Protein AF-A0AAV5MXW2-F1 (afdb_monomer)

Sequence (196 aa):
MPDWSFHPTLIEPFYSVFMNGNILRSSHEEQRRILADFHRRLPEYSDAMLREMLYQSWRSQKVAAWVIAQRRQHTFLSVVIQLLLRFTPHPEHLCICLARLAGNEASEALEQYLERCFETSPMQLEWEALRVDVAFATLCWLKPEDEEAYRDALDRYCENIDSLHPHWQIGSRLRHSLPDVRKRFLTVMALLDSHL

Radius of gyration: 16.74 Å; Cα contacts (8 Å, |Δi|>4): 190; chains: 1; bounding box: 49×44×33 Å

Mean predicted aligned error: 4.84 Å

InterPro domains:
  IPR046042 Protein of unknown function DUF6000 [PF19463] (13-159)

Structure (mmCIF, N/CA/C/O backbone):
data_AF-A0AAV5MXW2-F1
#
_entry.id   AF-A0AAV5MXW2-F1
#
loop_
_atom_site.group_PDB
_atom_site.id
_atom_site.type_symbol
_atom_site.label_atom_id
_atom_site.label_alt_id
_atom_site.label_comp_id
_atom_site.label_asym_id
_atom_site.label_entity_id
_atom_site.label_seq_id
_atom_site.pdbx_PDB_ins_code
_atom_site.Cartn_x
_atom_site.Cartn_y
_atom_site.Cartn_z
_atom_site.occupancy
_atom_site.B_iso_or_equiv
_atom_site.auth_seq_id
_atom_site.auth_comp_id
_atom_site.auth_asym_id
_atom_site.auth_atom_id
_atom_site.pdbx_PDB_model_num
ATOM 1 N N . MET A 1 1 ? 2.292 -25.659 -2.746 1.00 34.38 1 MET A N 1
ATOM 2 C CA . MET A 1 1 ? 1.173 -24.997 -3.458 1.00 34.38 1 MET A CA 1
ATOM 3 C C . MET A 1 1 ? 0.746 -23.804 -2.619 1.00 34.38 1 MET A C 1
ATOM 5 O O . MET A 1 1 ? 0.772 -23.957 -1.405 1.00 34.38 1 MET A O 1
ATOM 9 N N . PRO A 1 2 ? 0.425 -22.632 -3.194 1.00 47.72 2 PRO A N 1
ATOM 10 C CA . PRO A 1 2 ? -0.165 -21.562 -2.401 1.00 47.72 2 PRO A CA 1
ATOM 11 C C . PRO A 1 2 ? -1.517 -22.048 -1.890 1.00 47.72 2 PRO A C 1
ATOM 13 O O . PRO A 1 2 ? -2.311 -22.563 -2.676 1.00 47.72 2 PRO A O 1
ATOM 16 N N . ASP A 1 3 ? -1.733 -21.950 -0.586 1.00 51.59 3 ASP A N 1
ATOM 17 C CA . ASP A 1 3 ? -2.958 -22.421 0.034 1.00 51.59 3 ASP A CA 1
ATOM 18 C C . ASP A 1 3 ? -4.086 -21.414 -0.226 1.00 51.59 3 ASP A C 1
ATOM 20 O O . ASP A 1 3 ? -4.231 -20.400 0.452 1.00 51.59 3 ASP A O 1
ATOM 24 N N . TRP A 1 4 ? -4.836 -21.662 -1.297 1.00 49.66 4 TRP A N 1
ATOM 25 C CA . TRP A 1 4 ? -6.064 -20.940 -1.629 1.00 49.66 4 TRP A CA 1
ATOM 26 C C . TRP A 1 4 ? -7.279 -21.482 -0.873 1.00 49.66 4 TRP A C 1
ATOM 28 O O . TRP A 1 4 ? -8.386 -20.991 -1.080 1.00 49.66 4 TRP A O 1
ATOM 38 N N . SER A 1 5 ? -7.106 -22.523 -0.048 1.00 58.34 5 SER A N 1
ATOM 39 C CA . SER A 1 5 ? -8.228 -23.182 0.625 1.00 58.34 5 SER A CA 1
ATOM 40 C C . SER A 1 5 ? -8.838 -22.321 1.731 1.00 58.34 5 SER A C 1
ATOM 42 O O . SER A 1 5 ? -9.993 -22.528 2.105 1.00 58.34 5 SER A O 1
ATOM 44 N N . PHE A 1 6 ? -8.109 -21.307 2.203 1.00 65.69 6 PHE A N 1
ATOM 45 C CA . PHE A 1 6 ? -8.614 -20.356 3.179 1.00 65.69 6 PHE A CA 1
ATOM 46 C C . PHE A 1 6 ? -9.575 -19.347 2.525 1.00 65.69 6 PHE A C 1
ATOM 48 O O . PHE A 1 6 ? -9.148 -18.349 1.960 1.00 65.69 6 PHE A O 1
ATOM 55 N N . HIS A 1 7 ? -10.883 -19.611 2.582 1.00 76.88 7 HIS A N 1
ATOM 56 C CA . HIS A 1 7 ? -11.953 -18.766 2.017 1.00 76.88 7 HIS A CA 1
ATOM 57 C C . HIS A 1 7 ? -11.777 -18.392 0.524 1.00 76.88 7 HIS A C 1
ATOM 59 O O . HIS A 1 7 ? -11.760 -17.205 0.176 1.00 76.88 7 HIS A O 1
ATOM 65 N N . PRO A 1 8 ? -11.716 -19.372 -0.402 1.00 79.50 8 PRO A N 1
ATOM 66 C CA . PRO A 1 8 ? -11.500 -19.117 -1.831 1.00 79.50 8 PRO A CA 1
ATOM 67 C C . PRO A 1 8 ? -12.529 -18.150 -2.426 1.00 79.50 8 PRO A C 1
ATOM 69 O O . PRO A 1 8 ? -12.173 -17.267 -3.199 1.00 79.50 8 PRO A O 1
ATOM 72 N N . THR A 1 9 ? -13.789 -18.229 -1.990 1.00 84.25 9 THR A N 1
ATOM 73 C CA . THR A 1 9 ? -14.879 -17.360 -2.462 1.00 84.25 9 THR A CA 1
ATOM 74 C C . THR A 1 9 ? -14.708 -15.887 -2.095 1.00 84.25 9 THR A C 1
ATOM 76 O O . THR A 1 9 ? -15.376 -15.046 -2.697 1.00 84.25 9 THR A O 1
ATOM 79 N N . LEU A 1 10 ? -13.862 -15.575 -1.112 1.00 85.88 10 LEU A N 1
ATOM 80 C CA . LEU A 1 10 ? -13.548 -14.219 -0.665 1.00 85.88 10 LEU A CA 1
ATOM 81 C C . LEU A 1 10 ? -12.204 -13.739 -1.217 1.00 85.88 10 LEU A C 1
ATOM 83 O O . LEU A 1 10 ? -12.020 -12.549 -1.432 1.00 85.88 10 LEU A O 1
ATOM 87 N N . ILE A 1 11 ? -11.267 -14.645 -1.493 1.00 86.56 11 ILE A N 1
ATOM 88 C CA . ILE A 1 11 ? -9.937 -14.271 -1.986 1.00 86.56 11 ILE A CA 1
ATOM 89 C C . ILE A 1 11 ? -9.891 -14.226 -3.510 1.00 86.56 11 ILE A C 1
ATOM 91 O O . ILE A 1 11 ? -9.465 -13.220 -4.081 1.00 86.56 11 ILE A O 1
ATOM 95 N N . GLU A 1 12 ? -10.299 -15.317 -4.163 1.00 87.75 12 GLU A N 1
ATOM 96 C CA . GLU A 1 12 ? -10.168 -15.535 -5.607 1.00 87.75 12 GLU A CA 1
ATOM 97 C C . GLU A 1 12 ? -10.749 -14.390 -6.450 1.00 87.75 12 GLU A C 1
ATOM 99 O O . GLU A 1 12 ? -10.047 -13.933 -7.357 1.00 87.75 12 GLU A O 1
ATOM 104 N N . PRO A 1 13 ? -11.943 -13.842 -6.135 1.00 89.38 13 PRO A N 1
ATOM 105 C CA . PRO A 1 13 ? -12.532 -12.784 -6.954 1.00 89.38 13 PRO A CA 1
ATOM 106 C C . PRO A 1 13 ? -11.729 -11.478 -6.962 1.00 89.38 13 PRO A C 1
ATOM 108 O O . PRO A 1 13 ? -11.883 -10.673 -7.878 1.00 89.38 13 PRO A O 1
ATOM 111 N N . PHE A 1 14 ? -10.890 -11.242 -5.946 1.00 90.69 14 PHE A N 1
ATOM 112 C CA . PHE A 1 14 ? -10.333 -9.916 -5.676 1.00 90.69 14 PHE A CA 1
ATOM 113 C C . PHE A 1 14 ? -8.812 -9.842 -5.716 1.00 90.69 14 PHE A C 1
ATOM 115 O O . PHE A 1 14 ? -8.269 -8.809 -6.110 1.00 90.69 14 PHE A O 1
ATOM 122 N N . TYR A 1 15 ? -8.089 -10.899 -5.331 1.00 89.19 15 TYR A N 1
ATOM 123 C CA . TYR A 1 15 ? -6.634 -10.783 -5.173 1.00 89.19 15 TYR A CA 1
ATOM 124 C C . TYR A 1 15 ? -5.941 -10.377 -6.486 1.00 89.19 15 TYR A C 1
ATOM 126 O O . TYR A 1 15 ? -5.028 -9.554 -6.467 1.00 89.19 15 TYR A O 1
ATOM 134 N N . SER A 1 16 ? -6.367 -10.936 -7.626 1.00 88.19 16 SER A N 1
ATOM 135 C CA . SER A 1 16 ? -5.768 -10.686 -8.944 1.00 88.19 16 SER A CA 1
ATOM 136 C C . SER A 1 16 ? -6.105 -9.288 -9.459 1.00 88.19 16 SER A C 1
ATOM 138 O O . SER A 1 16 ? -5.268 -8.638 -10.089 1.00 88.19 16 SER A O 1
ATOM 140 N N . VAL A 1 17 ? -7.306 -8.819 -9.131 1.00 90.56 17 VAL A N 1
ATOM 141 C CA . VAL A 1 17 ? -7.836 -7.500 -9.466 1.00 90.56 17 VAL A CA 1
ATOM 142 C C . VAL A 1 17 ? -7.104 -6.403 -8.694 1.00 90.56 17 VAL A C 1
ATOM 144 O O . VAL A 1 17 ? -6.728 -5.379 -9.261 1.00 90.56 17 VAL A O 1
ATOM 147 N N . PHE A 1 18 ? -6.841 -6.618 -7.408 1.00 88.69 18 PHE A N 1
ATOM 148 C CA . PHE A 1 18 ? -6.150 -5.641 -6.567 1.00 88.69 18 PHE A CA 1
ATOM 149 C C . PHE A 1 18 ? -4.623 -5.711 -6.666 1.00 88.69 18 PHE A C 1
ATOM 151 O O . PHE A 1 18 ? -3.924 -4.762 -6.303 1.00 88.69 18 PHE A O 1
ATOM 158 N N . MET A 1 19 ? -4.074 -6.813 -7.180 1.00 85.88 19 MET A N 1
ATOM 159 C CA . MET A 1 19 ? -2.639 -6.963 -7.412 1.00 85.88 19 MET A CA 1
ATOM 160 C C . MET A 1 19 ? -2.117 -5.865 -8.340 1.00 85.88 19 MET A C 1
ATOM 162 O O . MET A 1 19 ? -2.644 -5.675 -9.432 1.00 85.88 19 MET A O 1
ATOM 166 N N . ASN A 1 20 ? -1.067 -5.153 -7.914 1.00 79.56 20 ASN A N 1
ATOM 167 C CA . ASN A 1 20 ? -0.409 -4.097 -8.696 1.00 79.56 20 ASN A CA 1
ATOM 168 C C . ASN A 1 20 ? -1.357 -3.034 -9.293 1.00 79.56 20 ASN A C 1
ATOM 170 O O . ASN A 1 20 ? -1.037 -2.426 -10.316 1.00 79.56 20 ASN A O 1
ATOM 174 N N . GLY A 1 21 ? -2.526 -2.817 -8.680 1.00 80.69 21 GLY A N 1
ATOM 175 C CA . GLY A 1 21 ? -3.540 -1.908 -9.213 1.00 80.69 21 GLY A CA 1
ATOM 176 C C . GLY A 1 21 ? -4.136 -2.367 -10.549 1.00 80.69 21 GLY A C 1
ATOM 177 O O . GLY A 1 21 ? -4.521 -1.524 -11.353 1.00 80.69 21 GLY A O 1
ATOM 178 N N . ASN A 1 22 ? -4.212 -3.676 -10.818 1.00 88.31 22 ASN A N 1
ATOM 179 C CA . ASN A 1 22 ? -4.790 -4.222 -12.054 1.00 88.31 22 ASN A CA 1
ATOM 180 C C . ASN A 1 22 ? -6.221 -3.728 -12.322 1.00 88.31 22 ASN A C 1
ATOM 182 O O . ASN A 1 22 ? -6.594 -3.557 -13.482 1.00 88.31 22 ASN A O 1
ATOM 186 N N . ILE A 1 23 ? -6.987 -3.418 -11.276 1.00 89.50 23 ILE A N 1
ATOM 187 C CA . ILE A 1 23 ? -8.302 -2.778 -11.378 1.00 89.50 23 ILE A CA 1
ATOM 188 C C . ILE A 1 23 ? -8.274 -1.501 -12.233 1.00 89.50 23 ILE A C 1
ATOM 190 O O . ILE A 1 23 ? -9.193 -1.268 -13.010 1.00 89.50 23 ILE A O 1
ATOM 194 N N . LEU A 1 24 ? -7.181 -0.730 -12.200 1.00 89.00 24 LEU A N 1
ATOM 195 C CA . LEU A 1 24 ? -7.022 0.499 -12.986 1.00 89.00 24 LEU A CA 1
ATOM 196 C C . LEU A 1 24 ? -6.941 0.254 -14.498 1.00 89.00 24 LEU A C 1
ATOM 198 O O . LEU A 1 24 ? -7.122 1.182 -15.281 1.00 89.00 24 LEU A O 1
ATOM 202 N N . ARG A 1 25 ? -6.641 -0.980 -14.919 1.00 90.44 25 ARG A N 1
ATOM 203 C CA . ARG A 1 25 ? -6.593 -1.381 -16.334 1.00 90.44 25 ARG A CA 1
ATOM 204 C C . ARG A 1 25 ? -7.960 -1.800 -16.871 1.00 90.44 25 ARG A C 1
ATOM 206 O O . ARG A 1 25 ? -8.106 -1.968 -18.077 1.00 90.44 25 ARG A O 1
ATOM 213 N N . SER A 1 26 ? -8.928 -2.004 -15.982 1.00 90.56 26 SER A N 1
ATOM 214 C CA . SER A 1 26 ? -10.289 -2.399 -16.340 1.00 90.56 26 SER A CA 1
ATOM 215 C C . SER A 1 26 ? -11.080 -1.192 -16.843 1.00 90.56 26 SER A C 1
ATOM 217 O O . SER A 1 26 ? -10.744 -0.047 -16.529 1.00 90.56 26 SER A O 1
ATOM 219 N N . SER A 1 27 ? -12.154 -1.428 -17.599 1.00 93.00 27 SER A N 1
ATOM 220 C CA . SER A 1 27 ? -13.056 -0.346 -18.014 1.00 93.00 27 SER A CA 1
ATOM 221 C C . SER A 1 27 ? -13.740 0.299 -16.801 1.00 93.00 27 SER A C 1
ATOM 223 O O . SER A 1 27 ? -13.898 -0.329 -15.757 1.00 93.00 27 SER A O 1
ATOM 225 N N . HIS A 1 28 ? -14.209 1.543 -16.925 1.00 90.50 28 HIS A N 1
ATOM 226 C CA . HIS A 1 28 ? -14.902 2.226 -15.822 1.00 90.50 28 HIS A CA 1
ATOM 227 C C . HIS A 1 28 ? -16.188 1.501 -15.367 1.00 90.50 28 HIS A C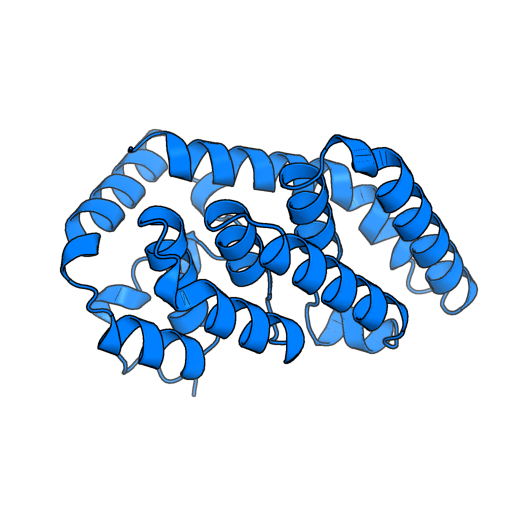 1
ATOM 229 O O . HIS A 1 28 ? -16.597 1.581 -14.210 1.00 90.50 28 HIS A O 1
ATOM 235 N N . GLU A 1 29 ? -16.865 0.792 -16.270 1.00 92.69 29 GLU A N 1
ATOM 236 C CA . GLU A 1 29 ? -18.014 -0.051 -15.921 1.00 92.69 29 GLU A CA 1
ATOM 237 C C . GLU A 1 29 ? -17.587 -1.298 -15.140 1.00 92.69 29 GLU A C 1
ATOM 239 O O . GLU A 1 29 ? -18.189 -1.629 -14.119 1.00 92.69 29 GLU A O 1
ATOM 244 N N . GLU A 1 30 ? -16.506 -1.946 -15.570 1.00 92.25 30 GLU A N 1
ATOM 245 C CA . GLU A 1 30 ? -15.965 -3.114 -14.887 1.00 92.25 30 GLU A CA 1
ATOM 246 C C . GLU A 1 30 ? -15.428 -2.770 -13.495 1.00 92.25 30 GLU A C 1
ATOM 248 O O . GLU A 1 30 ? -15.740 -3.480 -12.540 1.00 92.25 30 GLU A O 1
ATOM 253 N N . GLN A 1 31 ? -14.712 -1.649 -13.357 1.00 92.12 31 GLN A N 1
ATOM 254 C CA . GLN A 1 31 ? -14.262 -1.125 -12.064 1.00 92.12 31 GLN A CA 1
ATOM 255 C C . GLN A 1 31 ? -15.445 -0.952 -11.104 1.00 92.12 31 GLN A C 1
ATOM 257 O O . GLN A 1 31 ? -15.412 -1.472 -9.991 1.00 92.12 31 GLN A O 1
ATOM 262 N N . ARG A 1 32 ? -16.528 -0.300 -11.555 1.00 91.31 32 ARG A N 1
ATOM 263 C CA . ARG A 1 32 ? -17.747 -0.117 -10.750 1.00 91.31 32 ARG A CA 1
ATOM 264 C C . ARG A 1 32 ? -18.377 -1.444 -10.333 1.00 91.31 32 ARG A C 1
ATOM 266 O O . ARG A 1 32 ? -18.752 -1.590 -9.175 1.00 91.31 32 ARG A O 1
ATOM 273 N N . ARG A 1 33 ? -18.479 -2.417 -11.244 1.00 92.94 33 ARG A N 1
ATOM 274 C CA . ARG A 1 33 ? -19.039 -3.747 -10.946 1.00 92.94 33 ARG A CA 1
ATOM 275 C C . ARG A 1 33 ? -18.211 -4.492 -9.898 1.00 92.94 33 ARG A C 1
ATOM 277 O O . ARG A 1 33 ? -18.774 -5.050 -8.962 1.00 92.94 33 ARG A O 1
ATOM 284 N N . ILE A 1 34 ? -16.891 -4.505 -10.067 1.00 92.56 34 ILE A N 1
ATOM 285 C CA . ILE A 1 34 ? -15.952 -5.156 -9.148 1.00 92.56 34 ILE A CA 1
ATOM 286 C C . ILE A 1 34 ? -16.045 -4.525 -7.760 1.00 92.56 34 ILE A C 1
ATOM 288 O O . ILE A 1 34 ? -16.161 -5.246 -6.773 1.00 92.56 34 ILE A O 1
ATOM 292 N N . LEU A 1 35 ? -16.006 -3.192 -7.684 1.00 92.31 35 LEU A N 1
ATOM 293 C CA . LEU A 1 35 ? -16.071 -2.475 -6.413 1.00 92.31 35 LEU A CA 1
ATOM 294 C C . LEU A 1 35 ? -17.418 -2.698 -5.729 1.00 92.31 35 LEU A C 1
ATOM 296 O O . LEU A 1 35 ? -17.438 -3.025 -4.550 1.00 92.31 35 LEU A O 1
ATOM 300 N N . ALA A 1 36 ? -18.527 -2.662 -6.472 1.00 92.81 36 ALA A N 1
ATOM 301 C CA . ALA A 1 36 ? -19.840 -2.991 -5.926 1.00 92.81 36 ALA A CA 1
ATOM 302 C C . ALA A 1 36 ? -19.897 -4.416 -5.342 1.00 92.81 36 ALA A C 1
ATOM 304 O O . ALA A 1 36 ? -20.443 -4.603 -4.253 1.00 92.81 36 ALA A O 1
ATOM 305 N N . ASP A 1 37 ? -19.317 -5.418 -6.018 1.00 93.81 37 ASP A N 1
ATOM 306 C CA . ASP A 1 37 ? -19.237 -6.778 -5.466 1.00 93.81 37 ASP A CA 1
ATOM 307 C C . ASP A 1 37 ? -18.344 -6.841 -4.221 1.00 93.81 37 ASP A C 1
ATOM 309 O O . ASP A 1 37 ? -18.711 -7.462 -3.224 1.00 93.81 37 ASP A O 1
ATOM 313 N N . PHE A 1 38 ? -17.202 -6.152 -4.246 1.00 94.50 38 PHE A N 1
ATOM 314 C CA . PHE A 1 38 ? -16.297 -6.056 -3.106 1.00 94.50 38 PHE A CA 1
ATOM 315 C C . PHE A 1 38 ? -16.985 -5.435 -1.884 1.00 94.50 38 PHE A C 1
ATOM 317 O O . PHE A 1 38 ? -16.964 -6.029 -0.805 1.00 94.50 38 PHE A O 1
ATOM 324 N N . HIS A 1 39 ? -17.666 -4.295 -2.049 1.00 93.19 39 HIS A N 1
ATOM 325 C CA . HIS A 1 39 ? -18.410 -3.625 -0.979 1.00 93.19 39 HIS A CA 1
ATOM 326 C C . HIS A 1 39 ? -19.540 -4.486 -0.436 1.00 93.19 39 HIS A C 1
ATOM 328 O O . HIS A 1 39 ? -19.692 -4.592 0.781 1.00 93.19 39 HIS A O 1
ATOM 334 N N . ARG A 1 40 ? -20.291 -5.155 -1.317 1.00 94.44 40 ARG A N 1
ATOM 335 C CA . ARG A 1 40 ? -21.366 -6.076 -0.926 1.00 94.44 40 ARG A CA 1
ATOM 336 C C . ARG A 1 40 ? -20.863 -7.195 -0.016 1.00 94.44 40 ARG A C 1
ATOM 338 O O . ARG A 1 40 ? -21.575 -7.585 0.902 1.00 94.44 40 ARG A O 1
ATOM 345 N N . ARG A 1 41 ? -19.646 -7.686 -0.261 1.00 94.88 41 ARG A N 1
ATOM 346 C CA . ARG A 1 41 ? -19.027 -8.766 0.514 1.00 94.88 41 ARG A CA 1
ATOM 347 C C . ARG A 1 41 ? -18.273 -8.289 1.744 1.00 94.88 41 ARG A C 1
ATOM 349 O O . ARG A 1 41 ? -17.911 -9.125 2.565 1.00 94.88 41 ARG A O 1
ATOM 356 N N . LEU A 1 42 ? -18.038 -6.983 1.913 1.00 94.69 42 LEU A N 1
ATOM 357 C CA . LEU A 1 42 ? -17.330 -6.476 3.090 1.00 94.69 42 LEU A CA 1
ATOM 358 C C . LEU A 1 42 ? -17.893 -7.058 4.390 1.00 94.69 42 LEU A C 1
ATOM 360 O O . LEU A 1 42 ? -17.080 -7.546 5.160 1.00 94.69 42 LEU A O 1
ATOM 364 N N . PRO A 1 43 ? -19.211 -7.081 4.673 1.00 95.12 43 PRO A N 1
ATOM 365 C CA . PRO A 1 43 ? -19.740 -7.611 5.935 1.00 95.12 43 PRO A CA 1
ATOM 366 C C . PRO A 1 43 ? -19.380 -9.076 6.235 1.00 95.12 43 PRO A C 1
ATOM 368 O O . PRO A 1 43 ? -19.411 -9.469 7.396 1.00 95.12 43 PRO A O 1
ATOM 371 N N . GLU A 1 44 ? -19.004 -9.870 5.227 1.00 95.56 44 GLU A N 1
ATOM 372 C CA . GLU A 1 44 ? -18.628 -11.283 5.385 1.00 95.56 44 GLU A CA 1
ATOM 373 C C . GLU A 1 44 ? -17.266 -11.459 6.083 1.00 95.56 44 GLU A C 1
ATOM 375 O O . GLU A 1 44 ? -16.985 -12.516 6.648 1.00 95.56 44 GLU A O 1
ATOM 380 N N . TYR A 1 45 ? -16.426 -10.417 6.095 1.00 95.81 45 TYR A N 1
ATOM 381 C CA . TYR A 1 45 ? -15.115 -10.442 6.741 1.00 95.81 45 TYR A CA 1
ATOM 382 C C . TYR A 1 45 ? -15.222 -10.070 8.223 1.00 95.81 45 TYR A C 1
ATOM 384 O O . TYR A 1 45 ? -15.462 -8.905 8.570 1.00 95.81 45 TYR A O 1
ATOM 392 N N . SER A 1 46 ? -14.991 -11.046 9.102 1.00 96.25 46 SER A N 1
ATOM 393 C CA . SER A 1 46 ? -14.836 -10.817 10.543 1.00 96.25 46 SER A CA 1
ATOM 394 C C . SER A 1 46 ? -13.406 -10.399 10.895 1.00 96.25 46 SER A C 1
ATOM 396 O O . SER A 1 46 ? -12.458 -10.718 10.177 1.00 96.25 46 SER A O 1
ATOM 398 N N . ASP A 1 47 ? -13.223 -9.738 12.039 1.00 97.31 47 ASP A N 1
ATOM 399 C CA . ASP A 1 47 ? -11.886 -9.342 12.497 1.00 97.31 47 ASP A CA 1
ATOM 400 C C . ASP A 1 47 ? -10.960 -10.551 12.714 1.00 97.31 47 ASP A C 1
ATOM 402 O O . ASP A 1 47 ? -9.774 -10.488 12.395 1.00 97.31 47 ASP A O 1
ATOM 406 N N . ALA A 1 48 ? -11.492 -11.673 13.213 1.00 95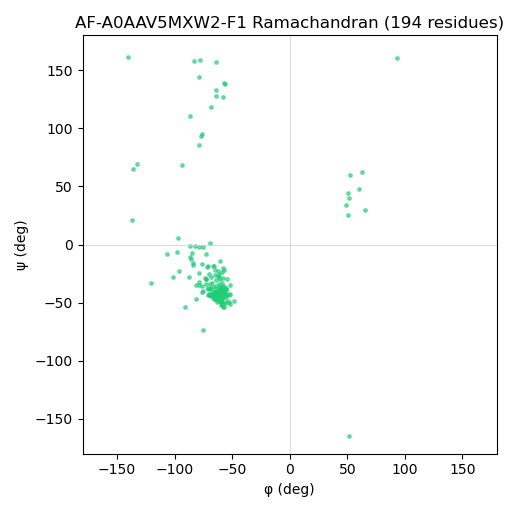.50 48 ALA A N 1
ATOM 407 C CA . ALA A 1 48 ? -10.729 -12.911 13.377 1.00 95.50 48 ALA A CA 1
ATOM 408 C C . ALA A 1 48 ? -10.246 -13.460 12.024 1.00 95.50 48 ALA A C 1
ATOM 410 O O . ALA A 1 48 ? -9.071 -13.795 11.882 1.00 95.50 48 ALA A O 1
ATOM 411 N N . MET A 1 49 ? -11.127 -13.465 11.018 1.00 95.19 49 MET A N 1
ATOM 412 C CA . MET A 1 49 ? -10.787 -13.885 9.659 1.00 95.19 49 MET A CA 1
ATOM 413 C C . MET A 1 49 ? -9.712 -12.977 9.061 1.00 95.19 49 MET A C 1
ATOM 415 O O . MET A 1 49 ? -8.720 -13.473 8.541 1.00 95.19 49 MET A O 1
ATOM 419 N N . LEU A 1 50 ? -9.852 -11.655 9.187 1.00 96.81 50 LEU A N 1
ATOM 420 C CA . LEU A 1 50 ? -8.860 -10.702 8.682 1.00 96.81 50 LEU A CA 1
ATOM 421 C C . LEU A 1 50 ? -7.485 -10.903 9.328 1.00 96.81 50 LEU A C 1
ATOM 423 O O . LEU A 1 50 ? -6.476 -10.871 8.625 1.00 96.81 50 LEU A O 1
ATOM 427 N N . ARG A 1 51 ? -7.432 -11.167 10.642 1.00 95.88 51 ARG A N 1
ATOM 428 C CA . ARG A 1 51 ? -6.174 -11.502 11.330 1.00 95.88 51 ARG A CA 1
ATOM 429 C C . ARG A 1 51 ? -5.540 -12.751 10.737 1.00 95.88 51 ARG A C 1
ATOM 431 O O . ARG A 1 51 ? -4.353 -12.731 10.442 1.00 95.88 51 ARG A O 1
ATOM 438 N N . GLU A 1 52 ? -6.313 -13.808 10.528 1.00 93.75 52 GLU A N 1
ATOM 439 C CA . GLU A 1 52 ? -5.795 -15.042 9.941 1.00 93.75 52 GLU A CA 1
ATOM 440 C C . GLU A 1 52 ? -5.308 -14.832 8.497 1.00 93.75 52 GLU A C 1
ATOM 442 O O . GLU A 1 52 ? -4.176 -15.188 8.161 1.00 93.75 52 GLU A O 1
ATOM 447 N N . MET A 1 53 ? -6.102 -14.151 7.663 1.00 93.88 53 MET A N 1
ATOM 448 C CA . MET A 1 53 ? -5.744 -13.835 6.275 1.00 93.88 53 MET A CA 1
ATOM 449 C C . MET A 1 53 ? -4.415 -13.078 6.166 1.00 93.88 53 MET A C 1
ATOM 451 O O . MET A 1 53 ? -3.653 -13.333 5.230 1.00 93.88 53 MET A O 1
ATOM 455 N N . LEU A 1 54 ? -4.135 -12.161 7.099 1.00 94.44 54 LEU A N 1
ATOM 456 C CA . LEU A 1 54 ? -2.913 -11.352 7.122 1.00 94.44 54 LEU A CA 1
ATOM 457 C C . LEU A 1 54 ? -1.626 -12.172 7.330 1.00 94.44 54 LEU A C 1
ATOM 459 O O . LEU A 1 54 ? -0.566 -11.734 6.876 1.00 94.44 54 LEU A O 1
ATOM 463 N N . TYR A 1 55 ? -1.709 -13.343 7.973 1.00 91.81 55 TYR A N 1
ATOM 464 C CA . TYR A 1 55 ? -0.556 -14.207 8.275 1.00 91.81 55 TYR A CA 1
ATOM 465 C C . TYR A 1 55 ? -0.466 -15.480 7.411 1.00 91.81 55 TYR A C 1
ATOM 467 O O . TYR A 1 55 ? 0.546 -16.172 7.473 1.00 91.81 55 TYR A O 1
ATOM 475 N N . GLN A 1 56 ? -1.487 -15.789 6.606 1.00 89.12 56 GLN A N 1
ATOM 476 C CA . GLN A 1 56 ? -1.573 -17.007 5.785 1.00 89.12 56 GLN A CA 1
ATOM 477 C C . GLN A 1 56 ? -0.678 -16.959 4.526 1.00 89.12 56 GLN A C 1
ATOM 479 O O . GLN A 1 56 ? 0.355 -17.620 4.444 1.00 89.12 56 GLN A O 1
ATOM 484 N N . SER A 1 57 ? -1.058 -16.174 3.513 1.00 88.56 57 SER A N 1
ATOM 485 C CA . SER A 1 57 ? -0.312 -16.020 2.257 1.00 88.56 57 SER A CA 1
ATOM 486 C C . SER A 1 57 ? -0.330 -14.569 1.782 1.00 88.56 57 SER A C 1
ATOM 488 O O . SER A 1 57 ? -1.221 -13.805 2.143 1.00 88.56 57 SER A O 1
ATOM 490 N N . TRP A 1 58 ? 0.589 -14.175 0.895 1.00 87.31 58 TRP A N 1
ATOM 491 C CA . TRP A 1 58 ? 0.596 -12.807 0.346 1.00 87.31 58 TRP A CA 1
ATOM 492 C C . TRP A 1 58 ? -0.711 -12.441 -0.381 1.00 87.31 58 TRP A C 1
ATOM 494 O O . TRP A 1 58 ? -1.066 -11.270 -0.492 1.00 87.31 58 TRP A O 1
ATOM 504 N N . ARG A 1 59 ? -1.462 -13.438 -0.865 1.00 89.69 59 ARG A N 1
ATOM 505 C CA . ARG A 1 59 ? -2.722 -13.233 -1.591 1.00 89.69 59 ARG A CA 1
ATOM 506 C C . ARG A 1 59 ? -3.896 -12.990 -0.661 1.00 89.69 59 ARG A C 1
ATOM 508 O O . ARG A 1 59 ? -4.637 -12.034 -0.870 1.00 89.69 59 ARG A O 1
ATOM 515 N N . SER A 1 60 ? -4.025 -13.811 0.381 1.00 92.50 60 SER A N 1
ATOM 516 C CA . SER A 1 60 ? -4.990 -13.571 1.457 1.00 92.50 60 SER A CA 1
ATOM 517 C C . SER A 1 60 ? -4.677 -12.252 2.160 1.00 92.50 60 SER A C 1
ATOM 519 O O . SER A 1 60 ? -5.571 -11.435 2.360 1.00 92.50 60 SER A O 1
ATOM 521 N N . GLN A 1 61 ? -3.397 -11.993 2.434 1.00 93.56 61 GLN A N 1
ATOM 522 C CA . GLN A 1 61 ? -2.928 -10.762 3.057 1.00 93.56 61 GLN A CA 1
ATOM 523 C C . GLN A 1 61 ? -3.293 -9.536 2.219 1.00 93.56 61 GLN A C 1
ATOM 525 O O . GLN A 1 61 ? -3.757 -8.542 2.769 1.00 93.56 61 GLN A O 1
ATOM 530 N N . LYS A 1 62 ? -3.151 -9.617 0.891 1.00 93.19 62 LYS A N 1
ATOM 531 C CA . LYS A 1 62 ? -3.551 -8.544 -0.022 1.00 93.19 62 LYS A CA 1
ATOM 532 C C . LYS A 1 62 ? -5.034 -8.214 0.102 1.00 93.19 62 LYS A C 1
ATOM 534 O O . LYS A 1 62 ? -5.372 -7.051 0.292 1.00 93.19 62 LYS A O 1
ATOM 539 N N . VAL A 1 63 ? -5.912 -9.213 0.029 1.00 95.19 63 VAL A N 1
ATOM 540 C CA . VAL A 1 63 ? -7.362 -8.984 0.153 1.00 95.19 63 VAL A CA 1
ATOM 541 C C . VAL A 1 63 ? -7.710 -8.435 1.538 1.00 95.19 63 VAL A C 1
ATOM 543 O O . VAL A 1 63 ? -8.437 -7.451 1.630 1.00 95.19 63 VAL A O 1
ATOM 546 N N . ALA A 1 64 ? -7.129 -8.989 2.605 1.00 96.19 64 ALA A N 1
ATOM 547 C CA . ALA A 1 64 ? -7.350 -8.500 3.964 1.00 96.19 64 ALA A CA 1
ATOM 548 C C . ALA A 1 64 ? -6.915 -7.041 4.144 1.00 96.19 64 ALA A C 1
ATOM 550 O O . ALA A 1 64 ? -7.672 -6.243 4.688 1.00 96.19 64 ALA A O 1
ATOM 551 N N . ALA A 1 65 ? -5.739 -6.668 3.635 1.00 96.31 65 ALA A N 1
ATOM 552 C CA . ALA A 1 65 ? -5.251 -5.295 3.680 1.00 96.31 65 ALA A CA 1
ATOM 553 C C . ALA A 1 65 ? -6.196 -4.330 2.949 1.00 96.31 65 ALA A C 1
ATOM 555 O O . ALA A 1 65 ? -6.494 -3.263 3.474 1.00 96.31 65 ALA A O 1
ATOM 556 N N . TRP A 1 66 ? -6.745 -4.719 1.793 1.00 96.00 66 TRP A N 1
ATOM 557 C CA . TRP A 1 66 ? -7.758 -3.922 1.091 1.00 96.00 66 TRP A CA 1
ATOM 558 C C . TRP A 1 66 ? -9.060 -3.778 1.888 1.00 96.00 66 TRP A C 1
ATOM 560 O O . TRP A 1 66 ? -9.612 -2.681 1.958 1.00 96.00 66 TRP A O 1
ATOM 570 N N . VAL A 1 67 ? -9.539 -4.848 2.529 1.00 96.81 67 VAL A N 1
ATOM 571 C CA . VAL A 1 67 ? -10.736 -4.798 3.389 1.00 96.81 67 VAL A CA 1
ATOM 572 C C . VAL A 1 67 ? -10.516 -3.868 4.587 1.00 96.81 67 VAL A C 1
ATOM 574 O O . VAL A 1 67 ? -11.362 -3.017 4.868 1.00 96.81 67 VAL A O 1
ATOM 577 N N . ILE A 1 68 ? -9.368 -3.981 5.259 1.00 98.00 68 ILE A N 1
ATOM 578 C CA . ILE A 1 68 ? -8.984 -3.133 6.398 1.00 98.00 68 ILE A CA 1
ATOM 579 C C . ILE A 1 68 ? -8.872 -1.669 5.965 1.00 98.00 68 ILE A C 1
ATOM 581 O O . ILE A 1 68 ? -9.405 -0.789 6.641 1.00 98.00 68 ILE A O 1
ATOM 585 N N . ALA A 1 69 ? -8.230 -1.412 4.824 1.00 96.38 69 ALA A N 1
ATOM 586 C CA . ALA A 1 69 ? -8.058 -0.085 4.242 1.00 96.38 69 ALA A CA 1
ATOM 587 C C . ALA A 1 69 ? -9.403 0.567 3.880 1.00 96.38 69 ALA A C 1
ATOM 589 O O . ALA A 1 69 ? -9.626 1.745 4.167 1.00 96.38 69 ALA A O 1
ATOM 590 N N . GLN A 1 70 ? -10.318 -0.207 3.287 1.00 95.69 70 GLN A N 1
ATOM 591 C CA . GLN A 1 70 ? -11.658 0.252 2.926 1.00 95.69 70 GLN A CA 1
ATOM 592 C C . GLN A 1 70 ? -12.497 0.588 4.164 1.00 95.69 70 GLN A C 1
ATOM 594 O O . GLN A 1 70 ? -13.201 1.594 4.178 1.00 95.69 70 GLN A O 1
ATOM 599 N N . ARG A 1 71 ? -12.408 -0.235 5.214 1.00 95.94 71 ARG A N 1
ATOM 600 C CA . ARG A 1 71 ? -13.143 -0.048 6.475 1.00 95.94 71 ARG A CA 1
ATOM 601 C C . ARG A 1 71 ? -12.451 0.894 7.467 1.00 95.94 71 ARG A C 1
ATOM 603 O O . ARG A 1 71 ? -13.030 1.185 8.508 1.00 95.94 71 ARG A O 1
ATOM 610 N N . ARG A 1 72 ? -11.219 1.331 7.179 1.00 95.69 72 ARG A N 1
ATOM 611 C CA . ARG A 1 72 ? -10.361 2.136 8.068 1.00 95.69 72 ARG A CA 1
ATOM 612 C C . ARG A 1 72 ? -10.236 1.540 9.484 1.00 95.69 72 ARG A C 1
ATOM 614 O O . ARG A 1 72 ? -10.352 2.240 10.488 1.00 95.69 72 ARG A O 1
ATOM 621 N N . GLN A 1 73 ? -10.028 0.224 9.589 1.00 96.88 73 GLN A N 1
ATOM 622 C CA . GLN A 1 73 ? -9.973 -0.469 10.888 1.00 96.88 73 GLN A CA 1
ATOM 623 C C . GLN A 1 73 ? -8.619 -0.271 11.596 1.00 96.88 73 GLN A C 1
ATOM 625 O O . GLN A 1 73 ? -7.727 -1.115 11.512 1.00 96.88 73 GLN A O 1
ATOM 630 N N . HIS A 1 74 ? -8.478 0.826 12.348 1.00 97.44 74 HIS A N 1
ATOM 631 C CA . HIS A 1 74 ? -7.248 1.173 13.085 1.00 97.44 74 HIS A CA 1
ATOM 632 C C . HIS A 1 74 ? -6.772 0.105 14.084 1.00 97.44 74 HIS A C 1
ATOM 634 O O . HIS A 1 74 ? -5.585 0.036 14.387 1.00 97.44 74 HIS A O 1
ATOM 640 N N . THR A 1 75 ? -7.652 -0.786 14.551 1.00 97.56 75 THR A N 1
ATOM 641 C CA . THR A 1 75 ? -7.294 -1.922 15.425 1.00 97.56 75 THR A CA 1
ATOM 642 C C . THR A 1 75 ? -6.295 -2.902 14.792 1.00 97.56 75 THR A C 1
ATOM 644 O O . THR A 1 75 ? -5.713 -3.727 15.502 1.00 97.56 75 THR A O 1
ATOM 647 N N . PHE A 1 76 ? -6.081 -2.820 13.474 1.00 98.38 76 PHE A N 1
ATOM 648 C CA . PHE A 1 76 ? -5.099 -3.609 12.730 1.00 98.38 76 PHE A CA 1
ATOM 649 C C . PHE A 1 76 ? -3.778 -2.876 12.467 1.00 98.38 76 PHE A C 1
ATOM 651 O O . PHE A 1 76 ? -2.849 -3.515 11.979 1.00 98.38 76 PHE A O 1
ATOM 658 N N . LEU A 1 77 ? -3.657 -1.584 12.799 1.00 98.06 77 LEU A N 1
ATOM 659 C CA . LEU A 1 77 ? -2.493 -0.756 12.456 1.00 98.06 77 LEU A CA 1
ATOM 660 C C . LEU A 1 77 ? -1.167 -1.408 12.872 1.00 98.06 77 LEU A C 1
ATOM 662 O O . LEU A 1 77 ? -0.288 -1.606 12.037 1.00 98.06 77 LEU A O 1
ATOM 666 N N . SER A 1 78 ? -1.057 -1.833 14.132 1.00 97.75 78 SER A N 1
ATOM 667 C CA . SER A 1 78 ? 0.154 -2.478 14.655 1.00 97.75 78 SER A CA 1
ATOM 668 C C . SER A 1 78 ? 0.509 -3.779 13.928 1.00 97.75 78 SER A C 1
ATOM 670 O O . SER A 1 78 ? 1.684 -4.059 13.695 1.00 97.75 78 SER A O 1
ATOM 672 N N . VAL A 1 79 ? -0.495 -4.560 13.521 1.00 97.44 79 VAL A N 1
ATOM 673 C CA . VAL A 1 79 ? -0.304 -5.801 12.758 1.00 97.44 79 VAL A CA 1
ATOM 674 C C . VAL A 1 79 ? 0.197 -5.494 11.348 1.00 97.44 79 VAL A C 1
ATOM 676 O O . VAL A 1 79 ? 1.129 -6.143 10.877 1.00 97.44 79 VAL A O 1
ATOM 679 N N . VAL A 1 80 ? -0.381 -4.492 10.679 1.00 97.69 80 VAL A N 1
ATOM 680 C CA . VAL A 1 80 ? 0.054 -4.078 9.336 1.00 97.69 80 VAL A CA 1
ATOM 681 C C . VAL A 1 80 ? 1.494 -3.559 9.366 1.00 97.69 80 VAL A C 1
ATOM 683 O O . VAL A 1 80 ? 2.297 -3.972 8.529 1.00 97.69 80 VAL A O 1
ATOM 686 N N . ILE A 1 81 ? 1.848 -2.744 10.366 1.00 97.50 81 ILE A N 1
ATOM 687 C CA . ILE A 1 81 ? 3.223 -2.272 10.598 1.00 97.50 81 ILE A CA 1
ATOM 688 C C . ILE A 1 81 ? 4.176 -3.456 10.788 1.00 97.50 81 ILE A C 1
ATOM 690 O O . ILE A 1 81 ? 5.193 -3.550 10.103 1.00 97.50 81 ILE A O 1
ATOM 694 N N . GLN A 1 82 ? 3.830 -4.400 11.670 1.00 96.44 82 GLN A N 1
ATOM 695 C CA . GLN A 1 82 ? 4.657 -5.580 11.925 1.00 96.44 82 GLN A CA 1
ATOM 696 C C . GLN A 1 82 ? 4.918 -6.382 10.642 1.00 96.44 82 GLN A C 1
ATOM 698 O O . GLN A 1 82 ? 6.027 -6.870 10.432 1.00 96.44 82 GLN A O 1
ATOM 703 N N . LEU A 1 83 ? 3.905 -6.543 9.788 1.00 95.19 83 LEU A N 1
ATOM 704 C CA . LEU A 1 83 ? 4.027 -7.280 8.530 1.00 95.19 83 LEU A CA 1
ATOM 705 C C . LEU A 1 83 ? 4.871 -6.535 7.492 1.00 95.19 83 LEU A C 1
ATOM 707 O O . LEU A 1 83 ? 5.650 -7.175 6.782 1.00 95.19 83 LEU A O 1
ATOM 711 N N . LEU A 1 84 ? 4.764 -5.206 7.423 1.00 94.56 84 LEU A N 1
ATOM 712 C CA . LEU A 1 84 ? 5.606 -4.394 6.545 1.00 94.56 84 LEU A CA 1
ATOM 713 C C . LEU A 1 84 ? 7.081 -4.521 6.953 1.00 94.56 84 LEU A C 1
ATOM 715 O O . LEU A 1 84 ? 7.928 -4.864 6.131 1.00 94.56 84 LEU A O 1
ATOM 719 N N . LEU A 1 85 ? 7.375 -4.355 8.245 1.00 93.38 85 LEU A N 1
ATOM 720 C CA . LEU A 1 85 ? 8.737 -4.411 8.792 1.00 93.38 85 LEU A CA 1
ATOM 721 C C . LEU A 1 85 ? 9.335 -5.828 8.846 1.00 93.38 85 LEU A C 1
ATOM 723 O O . LEU A 1 85 ? 10.530 -5.997 9.102 1.00 93.38 85 LEU A O 1
ATOM 727 N N . ARG A 1 86 ? 8.530 -6.859 8.568 1.00 90.50 86 ARG A N 1
ATOM 728 C CA . ARG A 1 86 ? 9.002 -8.226 8.303 1.00 90.50 86 ARG A CA 1
ATOM 729 C C . ARG A 1 86 ? 9.541 -8.424 6.883 1.00 90.50 86 ARG A C 1
ATOM 731 O O . ARG A 1 86 ? 10.019 -9.518 6.609 1.00 90.50 86 ARG A O 1
ATOM 738 N N . PHE A 1 87 ? 9.504 -7.398 6.025 1.00 79.12 87 PHE A N 1
ATOM 739 C CA . PHE A 1 87 ? 9.969 -7.459 4.630 1.00 79.12 87 PHE A CA 1
ATOM 740 C C . PHE A 1 87 ? 9.192 -8.503 3.833 1.00 79.12 87 PHE A C 1
ATOM 742 O O . PHE A 1 87 ? 9.744 -9.362 3.152 1.00 79.12 87 PHE A O 1
ATOM 749 N N . THR A 1 88 ? 7.865 -8.450 3.965 1.00 70.00 88 THR A N 1
ATOM 750 C CA . THR A 1 88 ? 6.993 -9.360 3.225 1.00 70.00 88 THR A CA 1
ATOM 751 C C . THR A 1 88 ? 7.129 -9.085 1.720 1.00 70.00 88 THR A C 1
ATOM 753 O O . THR A 1 88 ? 7.019 -7.923 1.316 1.00 70.00 88 THR A O 1
ATOM 756 N N . PRO A 1 89 ? 7.303 -10.119 0.875 1.00 73.56 89 PRO A N 1
ATOM 757 C CA . PRO A 1 89 ? 7.268 -9.947 -0.572 1.00 73.56 89 PRO A CA 1
ATOM 758 C C . PRO A 1 89 ? 5.943 -9.316 -1.014 1.00 73.56 89 PRO A C 1
ATOM 760 O O . PRO A 1 89 ? 4.881 -9.708 -0.524 1.00 73.56 89 PRO A O 1
ATOM 763 N N . HIS A 1 90 ? 5.993 -8.382 -1.966 1.00 80.94 90 HIS A N 1
ATOM 764 C CA . HIS A 1 90 ? 4.826 -7.618 -2.446 1.00 80.94 90 HIS A CA 1
ATOM 765 C C . HIS A 1 90 ? 4.165 -6.728 -1.370 1.00 80.94 90 HIS A C 1
ATOM 767 O O . HIS A 1 90 ? 2.994 -6.916 -1.038 1.00 80.94 90 HIS A O 1
ATOM 773 N N . PRO A 1 91 ? 4.877 -5.733 -0.813 1.00 90.12 91 PRO A N 1
ATOM 774 C CA . PRO A 1 91 ? 4.382 -4.908 0.290 1.00 90.12 91 PRO A CA 1
ATOM 775 C C . PRO A 1 91 ? 3.342 -3.857 -0.131 1.00 90.12 91 PRO A C 1
ATOM 777 O O . PRO A 1 91 ? 2.821 -3.143 0.725 1.00 90.12 91 PRO A O 1
ATOM 780 N N . GLU A 1 92 ? 3.003 -3.731 -1.420 1.00 91.06 92 GLU A N 1
ATOM 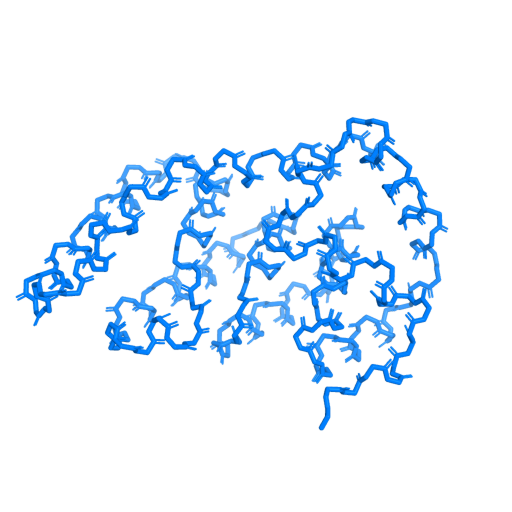781 C CA . GLU A 1 92 ? 2.207 -2.604 -1.920 1.00 91.06 92 GLU A CA 1
ATOM 782 C C . GLU A 1 92 ? 0.838 -2.468 -1.240 1.00 91.06 92 GLU A C 1
ATOM 784 O O . GLU A 1 92 ? 0.380 -1.355 -0.988 1.00 91.06 92 GLU A O 1
ATOM 789 N N . HIS A 1 93 ? 0.188 -3.585 -0.900 1.00 92.88 93 HIS A N 1
ATOM 790 C CA . HIS A 1 93 ? -1.106 -3.558 -0.213 1.00 92.88 93 HIS A CA 1
ATOM 791 C C . HIS A 1 93 ? -0.985 -3.139 1.249 1.00 92.88 93 HIS A C 1
ATOM 793 O O . HIS A 1 93 ? -1.917 -2.529 1.765 1.00 92.88 93 HIS A O 1
ATOM 799 N N . LEU A 1 94 ? 0.144 -3.425 1.903 1.00 95.81 94 LEU A N 1
ATOM 800 C CA . LEU A 1 94 ? 0.407 -2.965 3.265 1.00 95.81 94 LEU A CA 1
ATOM 801 C C . LEU A 1 94 ? 0.639 -1.454 3.262 1.00 95.81 94 LEU A C 1
ATOM 803 O O . LEU A 1 94 ? 0.028 -0.760 4.066 1.00 95.81 94 LEU A O 1
ATOM 807 N N . CYS A 1 95 ? 1.416 -0.934 2.306 1.00 95.62 95 CYS A N 1
ATOM 808 C CA . CYS A 1 95 ? 1.623 0.506 2.145 1.00 95.62 95 CYS A CA 1
ATOM 809 C C . CYS A 1 95 ? 0.298 1.247 1.890 1.00 95.62 95 CYS A C 1
ATOM 811 O O . CYS A 1 95 ? -0.022 2.197 2.598 1.00 95.62 95 CYS A O 1
ATOM 813 N N . ILE A 1 96 ? -0.534 0.763 0.957 1.00 94.19 96 ILE A N 1
ATOM 814 C CA . ILE A 1 96 ? -1.873 1.334 0.707 1.00 94.19 96 ILE A CA 1
ATOM 815 C C . ILE A 1 96 ? -2.743 1.275 1.971 1.00 94.19 96 ILE A C 1
ATOM 817 O O . ILE A 1 96 ? -3.428 2.241 2.301 1.00 94.19 96 ILE A O 1
ATOM 821 N N . CYS A 1 97 ? -2.710 0.161 2.706 1.00 97.00 97 CYS A N 1
ATOM 822 C CA . CYS A 1 97 ? -3.456 0.036 3.953 1.00 97.00 97 CYS A CA 1
ATOM 823 C C . CYS A 1 97 ? -2.991 1.053 5.002 1.00 97.00 97 CYS A C 1
ATOM 825 O O . CYS A 1 97 ? -3.829 1.711 5.613 1.00 97.00 97 CYS A O 1
ATOM 827 N N . LEU A 1 98 ? -1.681 1.239 5.175 1.00 97.88 98 LEU A N 1
ATOM 828 C CA . LEU A 1 98 ? -1.120 2.246 6.078 1.00 97.88 98 LEU A CA 1
ATOM 829 C C . LEU A 1 98 ? -1.491 3.669 5.652 1.00 97.88 98 LEU A C 1
ATOM 831 O O . LEU A 1 98 ? -1.848 4.467 6.510 1.00 97.88 98 LEU A O 1
ATOM 835 N N . ALA A 1 99 ? -1.525 3.966 4.349 1.00 96.88 99 ALA A N 1
ATOM 836 C CA . ALA A 1 99 ? -2.012 5.251 3.838 1.00 96.88 99 ALA A CA 1
ATOM 837 C C . ALA A 1 99 ? -3.438 5.569 4.312 1.00 96.88 99 ALA A C 1
ATOM 839 O O . ALA A 1 99 ? -3.782 6.719 4.579 1.00 96.88 99 ALA A O 1
ATOM 840 N N . ARG A 1 100 ? -4.288 4.536 4.362 1.00 96.12 100 ARG A N 1
ATOM 841 C CA . ARG A 1 100 ? -5.703 4.649 4.737 1.00 96.12 100 ARG A CA 1
ATOM 842 C C . ARG A 1 100 ? -5.931 4.687 6.232 1.00 96.12 100 ARG A C 1
ATOM 844 O O . ARG A 1 100 ? -6.862 5.355 6.671 1.00 96.12 100 ARG A O 1
ATOM 851 N N . LEU A 1 101 ? -5.119 3.959 6.988 1.00 97.06 101 LEU A N 1
ATOM 852 C CA . LEU A 1 101 ? -5.140 4.027 8.442 1.00 97.06 101 LEU A CA 1
ATOM 853 C C . LEU A 1 101 ? -4.515 5.335 8.939 1.00 97.06 101 LEU A C 1
ATOM 855 O O . LEU A 1 101 ? -4.953 5.842 9.960 1.00 97.06 101 LEU A O 1
ATOM 859 N N . ALA A 1 102 ? -3.566 5.912 8.200 1.00 94.56 102 ALA A N 1
ATOM 860 C CA . ALA A 1 102 ? -2.863 7.139 8.560 1.00 94.56 102 ALA A CA 1
ATOM 861 C C . ALA A 1 102 ? -2.277 7.097 9.990 1.00 94.56 102 ALA A C 1
ATOM 863 O O . ALA A 1 102 ? -2.134 6.031 10.592 1.00 94.56 102 ALA A O 1
ATOM 864 N N . GLY A 1 103 ? -1.901 8.262 10.517 1.00 93.88 103 GLY A N 1
ATOM 865 C CA . GLY A 1 103 ? -1.268 8.399 11.829 1.00 93.88 103 GLY A CA 1
ATOM 866 C C . GLY A 1 103 ? 0.258 8.400 11.764 1.00 93.88 103 GLY A C 1
ATOM 867 O O . GLY A 1 103 ? 0.865 7.956 10.785 1.00 93.88 103 GLY A O 1
ATOM 868 N N . ASN A 1 104 ? 0.872 8.915 12.829 1.00 95.81 104 ASN A N 1
ATOM 869 C CA . ASN A 1 104 ? 2.321 9.087 12.907 1.00 95.81 104 ASN A CA 1
ATOM 870 C C . ASN A 1 104 ? 3.035 7.734 12.860 1.00 95.81 104 ASN A C 1
ATOM 872 O O . ASN A 1 104 ? 4.009 7.575 12.128 1.00 95.81 104 ASN A O 1
ATOM 876 N N . GLU A 1 105 ? 2.484 6.726 13.535 1.00 97.25 105 GLU A N 1
ATOM 877 C CA . GLU A 1 105 ? 3.040 5.376 13.583 1.00 97.25 105 GLU A CA 1
ATOM 878 C C . GLU A 1 105 ? 3.097 4.728 12.191 1.00 97.25 105 GLU A C 1
ATOM 880 O O . GLU A 1 105 ? 4.017 3.969 11.890 1.00 97.25 105 GLU A O 1
ATOM 885 N N . ALA A 1 106 ? 2.129 5.034 11.317 1.00 97.00 106 ALA A N 1
ATOM 886 C CA . ALA A 1 106 ? 2.132 4.552 9.940 1.00 97.00 106 ALA A CA 1
ATOM 887 C C . ALA A 1 106 ? 3.278 5.177 9.134 1.00 97.00 106 ALA A C 1
ATOM 889 O O . ALA A 1 106 ? 3.986 4.460 8.425 1.00 97.00 106 ALA A O 1
ATOM 890 N N . SER A 1 107 ? 3.478 6.495 9.257 1.00 96.31 107 SER A N 1
ATOM 891 C CA . SER A 1 107 ? 4.588 7.185 8.592 1.00 96.31 107 SER A CA 1
ATOM 892 C C . SER A 1 107 ? 5.955 6.754 9.126 1.00 96.31 107 SER A C 1
ATOM 894 O O . SER A 1 107 ? 6.828 6.436 8.327 1.00 96.31 107 SER A O 1
ATOM 896 N N . GLU A 1 108 ? 6.123 6.632 10.444 1.00 97.00 108 GLU A N 1
ATOM 897 C CA . GLU A 1 108 ? 7.374 6.173 11.063 1.00 97.00 108 GLU A CA 1
ATOM 898 C C . GLU A 1 108 ? 7.731 4.748 10.614 1.00 97.00 108 GLU A C 1
ATOM 900 O O . GLU A 1 108 ? 8.884 4.447 10.312 1.00 97.00 108 GLU A O 1
ATOM 905 N N . ALA A 1 109 ? 6.740 3.857 10.513 1.00 96.31 109 ALA A N 1
ATOM 906 C CA . ALA A 1 109 ? 6.960 2.503 10.014 1.00 96.31 109 ALA A CA 1
ATOM 907 C C . ALA A 1 109 ? 7.375 2.471 8.535 1.00 96.31 109 ALA A C 1
ATOM 909 O O . ALA A 1 109 ? 8.178 1.628 8.137 1.00 96.31 109 ALA A O 1
ATOM 910 N N . LEU A 1 110 ? 6.829 3.364 7.706 1.00 95.50 110 LEU A N 1
ATOM 911 C CA . LEU A 1 110 ? 7.207 3.477 6.297 1.00 95.50 110 LEU A CA 1
ATOM 912 C C . LEU A 1 110 ? 8.611 4.068 6.129 1.00 95.50 110 LEU A C 1
ATOM 914 O O . LEU A 1 110 ? 9.349 3.600 5.265 1.00 95.50 110 LEU A O 1
ATOM 918 N N . GLU A 1 111 ? 8.988 5.044 6.956 1.00 94.50 111 GLU A N 1
ATOM 919 C CA . GLU A 1 111 ? 10.353 5.582 7.021 1.00 94.50 111 GLU A CA 1
ATOM 920 C C . GLU A 1 111 ? 11.345 4.472 7.387 1.00 94.50 111 GLU A C 1
ATOM 922 O O . GLU A 1 111 ? 12.261 4.205 6.613 1.00 94.50 111 GLU A O 1
ATOM 927 N N . GLN A 1 112 ? 11.090 3.725 8.467 1.00 94.31 112 GLN A N 1
ATOM 928 C CA . GLN A 1 112 ? 11.914 2.573 8.866 1.00 94.31 112 GLN A CA 1
ATOM 929 C C . GLN A 1 112 ? 12.000 1.502 7.770 1.00 94.31 112 GLN A C 1
ATOM 931 O O . GLN A 1 112 ? 13.052 0.902 7.535 1.00 94.31 112 GLN A O 1
ATOM 936 N N . TYR A 1 113 ? 10.884 1.233 7.087 1.00 93.12 113 TYR A N 1
ATOM 937 C CA . TYR A 1 113 ? 10.859 0.296 5.970 1.00 93.12 113 TYR A CA 1
ATOM 938 C C . TYR A 1 113 ? 11.741 0.779 4.808 1.00 93.12 113 TYR A C 1
ATOM 940 O O . TYR A 1 113 ? 12.493 -0.022 4.248 1.00 93.12 113 TYR A O 1
ATOM 948 N N . LEU A 1 114 ? 11.682 2.069 4.457 1.00 89.44 114 LEU A N 1
ATOM 949 C CA . LEU A 1 114 ? 12.522 2.660 3.414 1.00 89.44 114 LEU A CA 1
ATOM 950 C C . LEU A 1 114 ? 14.000 2.665 3.794 1.00 89.44 114 LEU A C 1
ATOM 952 O O . LEU A 1 114 ? 14.812 2.236 2.981 1.00 89.44 114 LEU A O 1
ATOM 956 N N . GLU A 1 115 ? 14.346 3.080 5.012 1.00 89.19 115 GLU A N 1
ATOM 957 C CA . GLU A 1 115 ? 15.725 3.072 5.516 1.00 89.19 115 GLU A CA 1
ATOM 958 C C . GLU A 1 115 ? 16.355 1.691 5.359 1.00 89.19 115 GLU A C 1
ATOM 960 O O . GLU A 1 115 ? 17.411 1.536 4.748 1.00 89.19 115 GLU A O 1
ATOM 965 N N . ARG A 1 116 ? 15.649 0.647 5.794 1.00 87.62 116 ARG A N 1
ATOM 966 C CA . ARG A 1 116 ? 16.163 -0.714 5.667 1.00 87.62 116 ARG A CA 1
ATOM 967 C C . ARG A 1 116 ? 16.137 -1.236 4.226 1.00 87.62 116 ARG A C 1
ATOM 969 O O . ARG A 1 116 ? 17.021 -2.010 3.860 1.00 87.62 116 ARG A O 1
ATOM 976 N N . CYS A 1 117 ? 15.203 -0.802 3.372 1.00 84.44 117 CYS A N 1
ATOM 977 C CA . CYS A 1 117 ? 15.329 -1.043 1.927 1.00 84.44 117 CYS A CA 1
ATOM 978 C C . CYS A 1 117 ? 16.615 -0.408 1.380 1.00 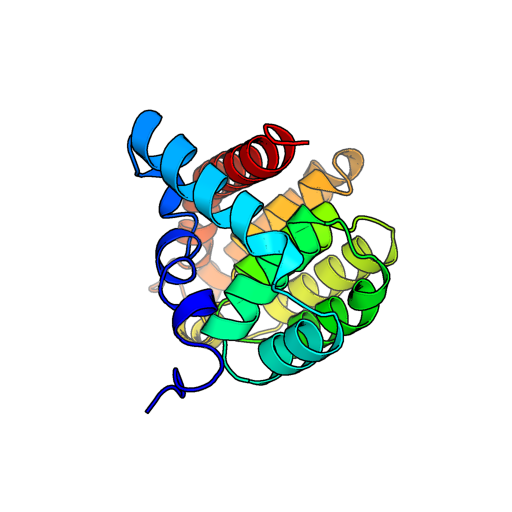84.44 117 CYS A C 1
ATOM 980 O O . CYS A 1 117 ? 17.292 -1.017 0.554 1.00 84.44 117 CYS A O 1
ATOM 982 N N . PHE A 1 118 ? 16.981 0.781 1.865 1.00 81.19 118 PHE A N 1
ATOM 983 C CA . PHE A 1 118 ? 18.180 1.482 1.422 1.00 81.19 118 PHE A CA 1
ATOM 984 C C . PHE A 1 118 ? 19.482 0.795 1.845 1.00 81.19 118 PHE A C 1
ATOM 986 O O . PHE A 1 118 ? 20.479 0.872 1.130 1.00 81.19 118 PHE A O 1
ATOM 993 N N . GLU A 1 119 ? 19.455 0.061 2.953 1.00 83.00 119 GLU A N 1
ATOM 994 C CA . GLU A 1 119 ? 20.571 -0.765 3.430 1.00 83.00 119 GLU A CA 1
ATOM 995 C C . GLU A 1 119 ? 20.633 -2.156 2.774 1.00 83.00 119 GLU A C 1
ATOM 997 O O . GLU A 1 119 ? 21.650 -2.848 2.854 1.00 83.00 119 GLU A O 1
ATOM 1002 N N . THR A 1 120 ? 19.547 -2.591 2.131 1.00 79.56 120 THR A N 1
ATOM 1003 C CA . THR A 1 120 ? 19.427 -3.928 1.538 1.00 79.56 120 THR A CA 1
ATOM 1004 C C . THR A 1 120 ? 20.161 -4.006 0.196 1.00 79.56 120 THR A C 1
ATOM 1006 O O . THR A 1 120 ? 20.174 -3.055 -0.586 1.00 79.56 120 THR A O 1
ATOM 1009 N N . SER A 1 121 ? 20.767 -5.164 -0.103 1.00 73.69 121 SER A N 1
ATOM 1010 C CA . SER A 1 121 ? 21.471 -5.368 -1.373 1.00 73.69 121 SER A CA 1
ATOM 1011 C C . SER A 1 121 ? 20.536 -5.112 -2.566 1.00 73.69 121 SER A C 1
ATOM 1013 O O . SER A 1 121 ? 19.412 -5.622 -2.574 1.00 73.69 121 SER A O 1
ATOM 1015 N N . PRO A 1 122 ? 20.993 -4.433 -3.635 1.00 69.56 122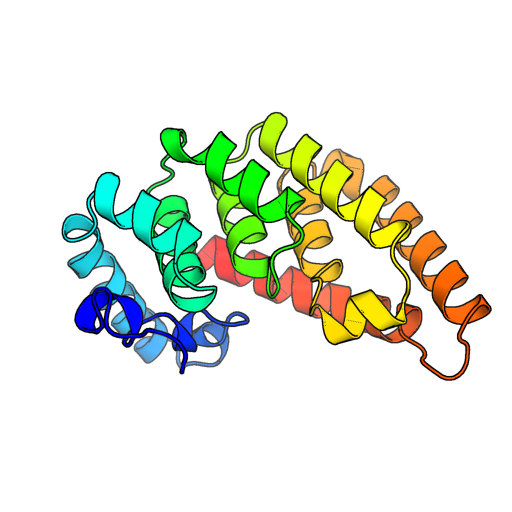 PRO A N 1
ATOM 1016 C CA . PRO A 1 122 ? 20.157 -4.160 -4.806 1.00 69.56 122 PRO A CA 1
ATOM 1017 C C . PRO A 1 122 ? 19.593 -5.412 -5.477 1.00 69.56 122 PRO A C 1
ATOM 1019 O O . PRO A 1 122 ? 18.500 -5.387 -6.037 1.00 69.56 122 PRO A O 1
ATOM 1022 N N . MET A 1 123 ? 20.313 -6.531 -5.372 1.00 67.38 123 MET A N 1
ATOM 1023 C CA . MET A 1 123 ? 19.849 -7.818 -5.881 1.00 67.38 123 MET A CA 1
ATOM 1024 C C . MET A 1 123 ? 18.652 -8.333 -5.074 1.00 67.38 123 MET A C 1
ATOM 1026 O O . MET A 1 123 ? 17.708 -8.866 -5.640 1.00 67.38 123 MET A O 1
ATOM 1030 N N . GLN A 1 124 ? 18.639 -8.129 -3.758 1.00 68.06 124 GLN A N 1
ATOM 1031 C CA . GLN A 1 124 ? 17.515 -8.535 -2.914 1.00 68.06 124 GLN A CA 1
ATOM 1032 C C . GLN A 1 124 ? 16.270 -7.680 -3.178 1.00 68.06 124 GLN A C 1
ATOM 1034 O O . GLN A 1 124 ? 15.174 -8.225 -3.192 1.00 68.06 124 GLN A O 1
ATOM 1039 N N . LEU A 1 125 ? 16.418 -6.391 -3.504 1.00 67.00 125 LEU A N 1
ATOM 1040 C CA . LEU A 1 125 ? 15.281 -5.532 -3.875 1.00 67.00 125 LEU A CA 1
ATOM 1041 C C . LEU A 1 125 ? 14.490 -6.077 -5.069 1.00 67.00 125 LEU A C 1
ATOM 1043 O O . LEU A 1 125 ? 13.258 -6.071 -5.049 1.00 67.00 125 LEU A O 1
ATOM 1047 N N . GLU A 1 126 ? 15.191 -6.545 -6.108 1.00 65.62 126 GLU A N 1
ATOM 1048 C CA . GLU A 1 126 ? 14.546 -7.106 -7.298 1.00 65.62 126 GLU A CA 1
ATOM 1049 C C . GLU A 1 126 ? 13.880 -8.451 -7.007 1.00 65.62 126 GLU A C 1
ATOM 1051 O O . GLU A 1 126 ? 12.760 -8.698 -7.456 1.00 65.62 126 GLU A O 1
ATOM 1056 N N . TRP A 1 127 ? 14.560 -9.317 -6.254 1.00 57.81 127 TRP A N 1
ATOM 1057 C CA . TRP A 1 127 ? 14.104 -10.683 -5.997 1.00 57.81 127 TRP A CA 1
ATOM 1058 C C . TRP A 1 127 ? 12.976 -10.747 -4.962 1.00 57.81 127 TRP A C 1
ATOM 1060 O O . TRP A 1 127 ? 12.065 -11.562 -5.099 1.00 57.81 127 TRP A O 1
ATOM 1070 N N . GLU A 1 128 ? 13.002 -9.877 -3.953 1.00 58.34 128 GLU A N 1
ATOM 1071 C CA . GLU A 1 128 ? 11.986 -9.807 -2.894 1.00 58.34 128 GLU A CA 1
ATOM 1072 C C . GLU A 1 128 ? 10.787 -8.925 -3.286 1.00 58.34 128 GLU A C 1
ATOM 1074 O O . GLU A 1 128 ? 9.818 -8.817 -2.534 1.00 58.34 128 GLU A O 1
ATOM 1079 N N . ALA A 1 129 ? 10.811 -8.329 -4.488 1.00 63.91 129 ALA A N 1
ATOM 1080 C CA . ALA A 1 129 ? 9.782 -7.419 -4.987 1.00 63.91 129 ALA A CA 1
ATOM 1081 C C . ALA A 1 129 ? 9.460 -6.291 -3.986 1.00 63.91 129 ALA A C 1
ATOM 1083 O O . ALA A 1 129 ? 8.294 -5.923 -3.804 1.00 63.91 129 ALA A O 1
ATOM 1084 N N . LEU A 1 130 ? 10.492 -5.749 -3.330 1.00 66.44 130 LEU A N 1
ATOM 1085 C CA . LEU A 1 130 ? 10.357 -4.642 -2.386 1.00 66.44 130 LEU A CA 1
ATOM 1086 C C . LEU A 1 130 ? 9.957 -3.379 -3.163 1.00 66.44 130 LEU A C 1
ATOM 1088 O O . LEU A 1 130 ? 10.663 -2.917 -4.058 1.00 66.44 130 LEU A O 1
ATOM 1092 N N . ARG A 1 131 ? 8.781 -2.825 -2.852 1.00 81.06 131 ARG A N 1
ATOM 1093 C CA . ARG A 1 131 ? 8.186 -1.689 -3.579 1.00 81.06 131 ARG A CA 1
ATOM 1094 C C . ARG A 1 131 ? 8.538 -0.353 -2.931 1.00 81.06 131 ARG A C 1
ATOM 1096 O O . ARG A 1 131 ? 7.676 0.311 -2.354 1.00 81.06 131 ARG A O 1
ATOM 1103 N N . VAL A 1 132 ? 9.822 0.011 -3.013 1.00 86.50 132 VAL A N 1
ATOM 1104 C CA . VAL A 1 132 ? 10.370 1.306 -2.549 1.00 86.50 132 VAL A CA 1
ATOM 1105 C C . VAL A 1 132 ? 9.576 2.476 -3.142 1.00 86.50 132 VAL A C 1
ATOM 1107 O O . VAL A 1 132 ? 9.197 3.402 -2.433 1.00 86.50 132 VAL A O 1
ATOM 1110 N N . ASP A 1 133 ? 9.241 2.376 -4.427 1.00 87.69 133 ASP A N 1
ATOM 1111 C CA . ASP A 1 133 ? 8.394 3.303 -5.182 1.00 87.69 133 ASP A CA 1
ATOM 1112 C C . ASP A 1 133 ? 7.007 3.519 -4.545 1.00 87.69 133 ASP A C 1
ATOM 1114 O O . ASP A 1 133 ? 6.523 4.648 -4.445 1.00 87.69 133 ASP A O 1
ATOM 1118 N N . VAL A 1 134 ? 6.357 2.444 -4.090 1.00 89.50 134 VAL A N 1
ATOM 1119 C CA . VAL A 1 134 ? 5.027 2.512 -3.465 1.00 89.50 134 VAL A CA 1
ATOM 1120 C C . VAL A 1 134 ? 5.116 3.031 -2.033 1.00 89.50 134 VAL A C 1
ATOM 1122 O O . VAL A 1 134 ? 4.277 3.840 -1.637 1.00 89.50 134 VAL A O 1
ATOM 1125 N N . ALA A 1 135 ? 6.113 2.597 -1.258 1.00 92.31 135 ALA A N 1
ATOM 1126 C CA . ALA A 1 135 ? 6.345 3.110 0.093 1.00 92.31 135 ALA A CA 1
ATOM 1127 C C . ALA A 1 135 ? 6.619 4.623 0.073 1.00 92.31 135 ALA A C 1
ATOM 1129 O O . ALA A 1 135 ? 6.013 5.364 0.843 1.00 92.31 135 ALA A O 1
ATOM 1130 N N . PHE A 1 136 ? 7.415 5.092 -0.889 1.00 92.00 136 PHE A N 1
ATOM 1131 C CA . PHE A 1 136 ? 7.625 6.514 -1.140 1.00 92.00 136 PHE A CA 1
ATOM 1132 C C . PHE A 1 136 ? 6.317 7.252 -1.446 1.00 92.00 136 PHE A C 1
ATOM 1134 O O . PHE A 1 136 ? 5.982 8.228 -0.781 1.00 92.00 136 PHE A O 1
ATOM 1141 N N . ALA A 1 137 ? 5.537 6.770 -2.423 1.00 92.94 137 ALA A N 1
ATOM 1142 C CA . ALA A 1 137 ? 4.263 7.400 -2.780 1.00 92.94 137 ALA A CA 1
ATOM 1143 C C . ALA A 1 137 ? 3.290 7.461 -1.589 1.00 92.94 137 ALA A C 1
ATOM 1145 O O . ALA A 1 137 ? 2.523 8.414 -1.460 1.00 92.94 137 ALA A O 1
ATOM 1146 N N . THR A 1 138 ? 3.357 6.457 -0.713 1.00 95.06 138 THR A N 1
ATOM 1147 C CA . THR A 1 138 ? 2.580 6.379 0.526 1.00 95.06 138 THR A CA 1
ATOM 1148 C C . THR A 1 138 ? 3.036 7.419 1.549 1.00 95.06 138 THR A C 1
ATOM 1150 O O . THR A 1 138 ? 2.194 8.082 2.149 1.00 95.06 138 THR A O 1
ATOM 1153 N N . LEU A 1 139 ? 4.344 7.613 1.731 1.00 94.25 139 LEU A N 1
ATOM 1154 C CA . LEU A 1 139 ? 4.869 8.651 2.622 1.00 94.25 139 LEU A CA 1
ATOM 1155 C C . LEU A 1 139 ? 4.516 10.052 2.146 1.00 94.25 139 LEU A C 1
ATOM 1157 O O . LEU A 1 139 ? 3.989 10.824 2.934 1.00 94.25 139 LEU A O 1
ATOM 1161 N N . CYS A 1 140 ? 4.694 10.362 0.861 1.00 93.69 140 CYS A N 1
ATOM 1162 C CA . CYS A 1 140 ? 4.306 11.670 0.321 1.00 93.69 140 CYS A CA 1
ATOM 1163 C C . CYS A 1 140 ? 2.799 11.943 0.439 1.00 93.69 140 CYS A C 1
ATOM 1165 O O . CYS A 1 140 ? 2.373 13.091 0.387 1.00 93.69 140 CYS A O 1
ATOM 1167 N N . TRP A 1 141 ? 1.976 10.898 0.554 1.00 94.75 141 TRP A N 1
ATOM 1168 C CA . TRP A 1 141 ? 0.555 11.046 0.853 1.00 94.75 141 TRP A CA 1
ATOM 1169 C C . TRP A 1 141 ? 0.299 11.388 2.325 1.00 94.75 141 TRP A C 1
ATOM 1171 O O . TRP A 1 141 ? -0.576 12.199 2.612 1.00 94.75 141 TRP A O 1
ATOM 1181 N N . LEU A 1 142 ? 1.038 10.768 3.249 1.00 95.31 142 LEU A N 1
ATOM 1182 C CA . LEU A 1 142 ? 0.879 10.977 4.692 1.00 95.31 142 LEU A CA 1
ATOM 1183 C C . LEU A 1 142 ? 1.544 12.266 5.194 1.00 95.31 142 LEU A C 1
ATOM 1185 O O . LEU A 1 142 ? 1.010 12.893 6.102 1.00 95.31 142 LEU A O 1
ATOM 1189 N N . LYS A 1 143 ? 2.681 12.634 4.600 1.00 95.12 143 LYS A N 1
ATOM 1190 C CA . LYS A 1 143 ? 3.531 13.783 4.937 1.00 95.12 143 LYS A CA 1
ATOM 1191 C C . LYS A 1 143 ? 3.905 14.549 3.658 1.00 95.12 143 LYS A C 1
ATOM 1193 O O . LYS A 1 143 ? 5.043 14.463 3.187 1.00 95.12 143 LYS A O 1
ATOM 1198 N N . PRO A 1 144 ? 2.943 15.223 3.005 1.00 93.81 144 PRO A N 1
ATOM 1199 C CA . PRO A 1 144 ? 3.197 15.958 1.764 1.00 93.81 144 PRO A CA 1
ATOM 1200 C C . PRO A 1 144 ? 4.213 17.098 1.928 1.00 93.81 144 PRO A C 1
ATOM 1202 O O . PRO A 1 144 ? 4.912 17.431 0.974 1.00 93.81 144 PRO A O 1
ATOM 1205 N N . GLU A 1 145 ? 4.315 17.681 3.121 1.00 94.81 145 GLU A N 1
ATOM 1206 C CA . GLU A 1 145 ? 5.291 18.714 3.475 1.00 94.81 145 GLU A CA 1
ATOM 1207 C C . GLU A 1 145 ? 6.746 18.232 3.387 1.00 94.81 145 GLU A C 1
ATOM 1209 O O . GLU A 1 145 ? 7.631 19.033 3.093 1.00 94.81 145 GLU A O 1
ATOM 1214 N N . ASP A 1 146 ? 6.978 16.928 3.556 1.00 93.00 146 ASP A N 1
ATOM 1215 C CA . ASP A 1 146 ? 8.306 16.310 3.561 1.00 93.00 146 ASP A CA 1
ATOM 1216 C C . ASP A 1 146 ? 8.678 15.700 2.191 1.00 93.00 146 ASP A C 1
ATOM 1218 O O . ASP A 1 146 ? 9.717 15.051 2.046 1.00 93.00 146 ASP A O 1
ATOM 1222 N N . GLU A 1 147 ? 7.850 15.896 1.152 1.00 91.94 147 GLU A N 1
ATOM 1223 C CA . GLU A 1 147 ? 8.031 15.262 -0.164 1.00 91.94 147 GLU A CA 1
ATOM 1224 C C . GLU A 1 147 ? 9.421 15.516 -0.770 1.00 91.94 147 GLU A C 1
ATOM 1226 O O . GLU A 1 147 ? 10.022 14.598 -1.335 1.00 91.94 147 GLU A O 1
ATOM 1231 N N . GLU A 1 148 ? 9.926 16.746 -0.676 1.00 91.94 148 GLU A N 1
ATOM 1232 C CA . GLU A 1 148 ? 11.235 17.117 -1.224 1.00 91.94 148 GLU A CA 1
ATOM 1233 C C . GLU A 1 148 ? 12.369 16.375 -0.505 1.00 91.94 148 GLU A C 1
ATOM 1235 O O . GLU A 1 148 ? 13.218 15.764 -1.153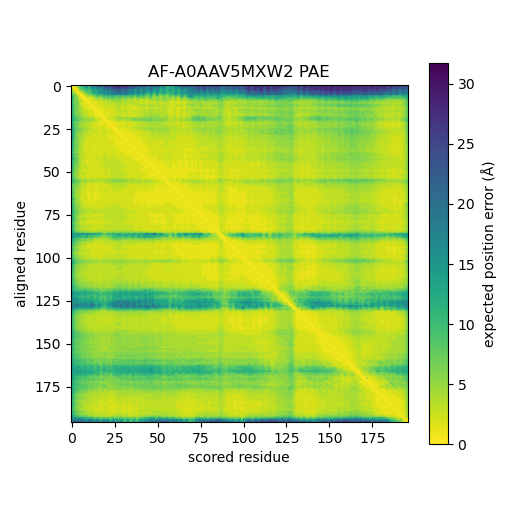 1.00 91.94 148 GLU A O 1
ATOM 1240 N N . ALA A 1 149 ? 12.317 16.306 0.828 1.00 90.44 149 ALA A N 1
ATOM 1241 C CA . ALA A 1 149 ? 13.309 15.594 1.627 1.00 90.44 149 ALA A CA 1
ATOM 1242 C C . ALA A 1 149 ? 13.336 14.091 1.305 1.00 90.44 149 ALA A C 1
ATOM 1244 O O . ALA A 1 149 ? 14.412 13.499 1.158 1.00 90.44 149 ALA A O 1
ATOM 1245 N N . TYR A 1 150 ? 12.163 13.470 1.143 1.00 89.12 150 TYR A N 1
ATOM 1246 C CA . TYR A 1 150 ? 12.093 12.075 0.721 1.00 89.12 150 TYR A CA 1
ATOM 1247 C C . TYR A 1 150 ? 12.652 11.892 -0.686 1.00 89.12 150 TYR A C 1
ATOM 1249 O O . TYR A 1 150 ? 13.366 10.916 -0.935 1.00 89.12 150 TYR A O 1
ATOM 1257 N N . ARG A 1 151 ? 12.314 12.787 -1.624 1.00 88.88 151 ARG A N 1
ATOM 1258 C CA . ARG A 1 151 ? 12.771 12.709 -3.020 1.00 88.88 151 ARG A CA 1
ATOM 1259 C C . ARG A 1 151 ? 14.289 12.742 -3.090 1.00 88.88 151 ARG A C 1
ATOM 1261 O O . ARG A 1 151 ? 14.876 11.860 -3.709 1.00 88.88 151 ARG A O 1
ATOM 1268 N N . ASP A 1 152 ? 14.906 13.667 -2.366 1.00 90.19 152 ASP A N 1
ATOM 1269 C CA . ASP A 1 152 ? 16.357 13.772 -2.274 1.00 90.19 152 ASP A CA 1
ATOM 1270 C C . ASP A 1 152 ? 16.991 12.497 -1.699 1.00 90.19 152 ASP A C 1
ATOM 1272 O O . ASP A 1 152 ? 18.044 12.050 -2.159 1.00 90.19 152 ASP A O 1
ATOM 1276 N N . ALA A 1 153 ? 16.365 11.882 -0.689 1.00 87.81 153 ALA A N 1
ATOM 1277 C CA . ALA A 1 153 ? 16.833 10.613 -0.133 1.00 87.81 153 ALA A CA 1
ATOM 1278 C C . ALA A 1 153 ? 16.752 9.468 -1.154 1.00 87.81 153 ALA A C 1
ATOM 1280 O O . ALA A 1 153 ? 17.705 8.696 -1.289 1.00 87.81 153 ALA A O 1
ATOM 1281 N N . LEU A 1 154 ? 15.651 9.387 -1.906 1.00 87.06 154 LEU A N 1
ATOM 1282 C CA . LEU A 1 154 ? 15.468 8.392 -2.959 1.00 87.06 154 LEU A CA 1
ATOM 1283 C C . LEU A 1 154 ? 16.462 8.590 -4.110 1.00 87.06 154 LEU A C 1
ATOM 1285 O O . LEU A 1 154 ? 17.008 7.606 -4.610 1.00 87.06 154 LEU A O 1
ATOM 1289 N N . ASP A 1 155 ? 16.725 9.830 -4.517 1.00 88.88 155 ASP A N 1
ATOM 1290 C CA . ASP A 1 155 ? 17.671 10.131 -5.591 1.00 88.88 155 ASP A CA 1
ATOM 1291 C C . ASP A 1 155 ? 19.099 9.739 -5.198 1.00 88.88 155 ASP A C 1
ATOM 1293 O O . ASP A 1 155 ? 19.740 8.992 -5.945 1.00 88.88 155 ASP A O 1
ATOM 1297 N N . ARG A 1 156 ? 19.548 10.105 -3.987 1.00 87.81 156 ARG A N 1
ATOM 1298 C CA . ARG A 1 156 ? 20.846 9.662 -3.438 1.00 87.81 156 ARG A CA 1
ATOM 1299 C C . ARG A 1 156 ? 20.964 8.143 -3.397 1.00 87.81 156 ARG A C 1
ATOM 1301 O O . ARG A 1 156 ? 22.003 7.581 -3.742 1.00 87.81 156 ARG A O 1
ATOM 1308 N N . TYR A 1 157 ? 19.901 7.463 -2.978 1.00 85.06 157 TYR A N 1
ATOM 1309 C CA . TYR A 1 157 ? 19.870 6.008 -2.956 1.00 85.06 157 TYR A CA 1
ATOM 1310 C C . TYR A 1 157 ? 19.995 5.408 -4.362 1.00 85.06 157 TYR A C 1
ATOM 1312 O O . TYR A 1 157 ? 20.808 4.512 -4.588 1.00 85.06 157 TYR A O 1
ATOM 1320 N N . CYS A 1 158 ? 19.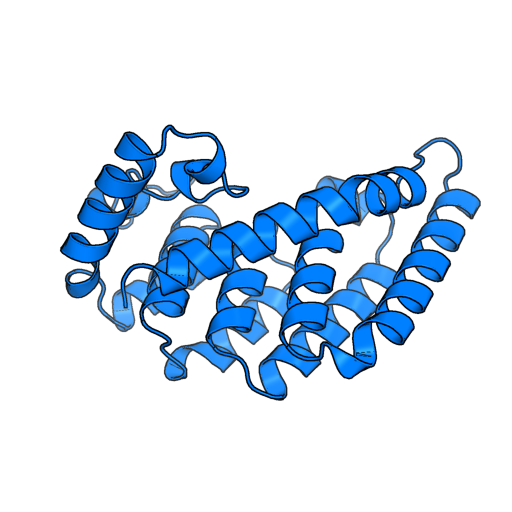238 5.933 -5.326 1.00 86.06 158 CYS A N 1
ATOM 1321 C CA . CYS A 1 158 ? 19.284 5.479 -6.711 1.00 86.06 158 CYS A CA 1
ATOM 1322 C C . CYS A 1 158 ? 20.667 5.701 -7.341 1.00 86.06 158 CYS A C 1
ATOM 1324 O O . CYS A 1 158 ? 21.164 4.822 -8.042 1.00 86.06 158 CYS A O 1
ATOM 1326 N N . GLU A 1 159 ? 21.302 6.847 -7.083 1.00 87.00 159 GLU A N 1
ATOM 1327 C CA . GLU A 1 159 ? 22.681 7.130 -7.502 1.00 87.00 159 GLU A CA 1
ATOM 1328 C C . GLU A 1 159 ? 23.678 6.139 -6.899 1.00 87.00 159 GLU A C 1
ATOM 1330 O O . GLU A 1 159 ? 24.512 5.592 -7.622 1.00 87.00 159 GLU A O 1
ATOM 1335 N N . ASN A 1 160 ? 23.562 5.850 -5.599 1.00 84.06 160 ASN A N 1
ATOM 1336 C CA . ASN A 1 160 ? 24.424 4.883 -4.929 1.00 84.06 160 ASN A CA 1
ATOM 1337 C C . ASN A 1 160 ? 24.284 3.483 -5.552 1.00 84.06 160 ASN A C 1
ATOM 1339 O O . ASN A 1 160 ? 25.286 2.875 -5.929 1.00 84.06 160 ASN A O 1
ATOM 1343 N N . ILE A 1 161 ? 23.054 2.995 -5.754 1.00 82.62 161 ILE A N 1
ATOM 1344 C CA . ILE A 1 161 ? 22.823 1.688 -6.390 1.00 82.62 161 ILE A CA 1
ATOM 1345 C C . ILE A 1 161 ? 23.415 1.639 -7.797 1.00 82.62 161 ILE A C 1
ATOM 1347 O O . ILE A 1 161 ? 24.107 0.677 -8.136 1.00 82.62 161 ILE A O 1
ATOM 1351 N N . ASP A 1 162 ? 23.139 2.651 -8.619 1.00 84.06 162 ASP A N 1
ATOM 1352 C CA . ASP A 1 162 ? 23.630 2.690 -9.996 1.00 84.06 162 ASP A CA 1
ATOM 1353 C C . ASP A 1 162 ? 25.168 2.776 -10.035 1.00 84.06 162 ASP A C 1
ATOM 1355 O O . ASP A 1 162 ? 25.783 2.221 -10.942 1.00 84.06 162 ASP A O 1
ATOM 1359 N N . SER A 1 163 ? 25.807 3.398 -9.036 1.00 83.19 163 SER A N 1
ATOM 1360 C CA . SER A 1 163 ? 27.271 3.426 -8.915 1.00 83.19 163 SER A CA 1
ATOM 1361 C C . SER A 1 163 ? 27.870 2.058 -8.561 1.00 83.19 163 SER A C 1
ATOM 1363 O O . SER A 1 163 ? 28.907 1.676 -9.104 1.00 83.19 163 SER A O 1
ATOM 1365 N N . LEU A 1 164 ? 27.198 1.297 -7.691 1.00 81.19 164 LEU A N 1
ATOM 1366 C CA . LEU A 1 164 ? 27.639 -0.024 -7.237 1.00 81.19 164 LEU A CA 1
ATOM 1367 C C . LEU A 1 164 ? 27.352 -1.120 -8.274 1.00 81.19 164 LEU A C 1
ATOM 1369 O O . LEU A 1 164 ? 28.111 -2.082 -8.393 1.00 81.19 164 LEU A O 1
ATOM 1373 N N . HIS A 1 165 ? 26.269 -0.973 -9.042 1.00 77.25 165 HIS A N 1
ATOM 1374 C CA . HIS A 1 165 ? 25.798 -1.957 -10.019 1.00 77.25 165 HIS A CA 1
ATOM 1375 C C . HIS A 1 165 ? 25.378 -1.292 -11.346 1.00 77.25 165 HIS A C 1
ATOM 1377 O O . HIS A 1 165 ? 24.214 -1.384 -11.754 1.00 77.25 165 HIS A O 1
ATOM 1383 N N . PRO A 1 166 ? 26.316 -0.670 -12.086 1.00 73.94 166 PRO A N 1
ATOM 1384 C CA . PRO A 1 166 ? 26.008 0.158 -13.260 1.00 73.94 166 PRO A CA 1
ATOM 1385 C C . PRO A 1 166 ? 25.313 -0.600 -14.395 1.00 73.94 166 PRO A C 1
ATOM 1387 O O . PRO A 1 166 ? 24.561 -0.021 -15.177 1.00 73.94 166 PRO A O 1
ATOM 1390 N N . HIS A 1 167 ? 25.518 -1.915 -14.477 1.00 77.69 167 HIS A N 1
ATOM 1391 C CA . HIS A 1 167 ? 24.886 -2.760 -15.488 1.00 77.69 167 HIS A CA 1
ATOM 1392 C C . HIS A 1 167 ? 23.411 -3.061 -15.204 1.00 77.69 167 HIS A C 1
ATOM 1394 O O . HIS A 1 167 ? 22.706 -3.509 -16.103 1.00 77.69 167 HIS A O 1
ATOM 1400 N N . TRP A 1 168 ? 22.940 -2.855 -13.971 1.00 73.38 168 TRP A N 1
ATOM 1401 C CA . TRP A 1 168 ? 21.575 -3.211 -13.579 1.00 73.38 168 TRP A CA 1
ATOM 1402 C C . TRP A 1 168 ? 20.616 -2.027 -13.663 1.00 73.38 168 TRP A C 1
ATOM 1404 O O . TRP A 1 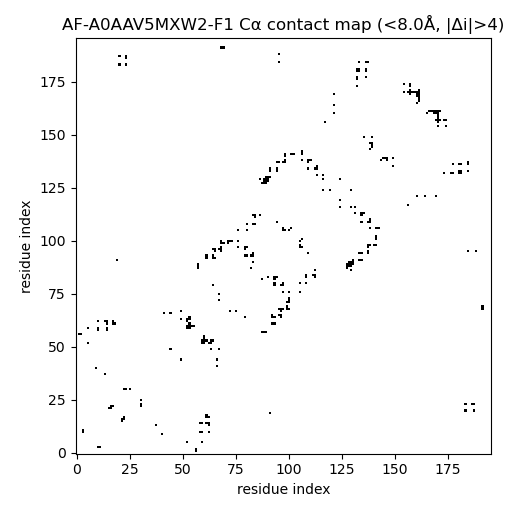168 ? 19.413 -2.243 -13.806 1.00 73.38 168 TRP A O 1
ATOM 1414 N N . GLN A 1 169 ? 21.118 -0.787 -13.610 1.00 79.94 169 GLN A N 1
ATOM 1415 C CA . GLN A 1 169 ? 20.316 0.437 -13.765 1.00 79.94 169 GLN A CA 1
ATOM 1416 C C . GLN A 1 169 ? 19.047 0.447 -12.885 1.00 79.94 169 GLN A C 1
ATOM 1418 O O . GLN A 1 169 ? 17.983 0.904 -13.313 1.00 79.94 169 GLN A O 1
ATOM 1423 N N . ILE A 1 170 ? 19.112 -0.146 -11.686 1.00 78.44 170 ILE A N 1
ATOM 1424 C CA . ILE A 1 170 ? 17.957 -0.286 -10.785 1.00 78.44 170 ILE A CA 1
ATOM 1425 C C . ILE A 1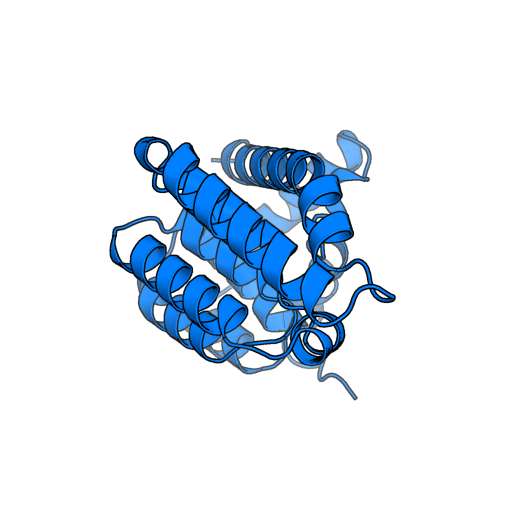 170 ? 17.501 1.093 -10.312 1.00 78.44 170 ILE A C 1
ATOM 1427 O O . ILE A 1 170 ? 16.305 1.380 -10.358 1.00 78.44 170 ILE A O 1
ATOM 1431 N N . GLY A 1 171 ? 18.441 1.962 -9.929 1.00 79.06 171 GLY A N 1
ATOM 1432 C CA . GLY A 1 171 ? 18.139 3.322 -9.493 1.00 79.06 171 GLY A CA 1
ATOM 1433 C C . GLY A 1 171 ? 17.481 4.125 -10.611 1.00 79.06 171 GLY A C 1
ATOM 1434 O O . GLY A 1 171 ? 16.431 4.739 -10.422 1.00 79.06 171 GLY A O 1
ATOM 1435 N N . SER A 1 172 ? 18.031 4.036 -11.823 1.00 81.38 172 SER A N 1
ATOM 1436 C CA . SER A 1 172 ? 17.417 4.628 -13.011 1.00 81.38 172 SER A CA 1
ATOM 1437 C C . SER A 1 172 ? 15.985 4.128 -13.230 1.00 81.38 172 SER A C 1
ATOM 1439 O O . SER A 1 172 ? 15.072 4.943 -13.363 1.00 81.38 172 SER A O 1
ATOM 1441 N N . ARG A 1 173 ? 15.740 2.811 -13.206 1.00 82.69 173 ARG A N 1
ATOM 1442 C CA . ARG A 1 173 ? 14.386 2.250 -13.372 1.00 82.69 173 ARG A CA 1
ATOM 1443 C C . ARG A 1 173 ? 13.411 2.744 -12.302 1.00 82.69 173 ARG A C 1
ATOM 1445 O O . ARG A 1 173 ? 12.286 3.107 -12.648 1.00 82.69 173 ARG A O 1
ATOM 1452 N N . LEU A 1 174 ? 13.840 2.811 -11.040 1.00 81.44 174 LEU A N 1
ATOM 1453 C CA . LEU A 1 174 ? 13.028 3.339 -9.941 1.00 81.44 174 LEU A CA 1
ATOM 1454 C C . LEU A 1 174 ? 12.618 4.793 -10.204 1.00 81.44 174 LEU A C 1
ATOM 1456 O O . LEU A 1 174 ? 11.417 5.074 -10.226 1.00 81.44 174 LEU A O 1
ATOM 1460 N N . ARG A 1 175 ? 13.574 5.680 -10.521 1.00 81.75 175 ARG A N 1
ATOM 1461 C CA . ARG A 1 175 ? 13.300 7.095 -10.846 1.00 81.75 175 ARG A CA 1
ATOM 1462 C C . ARG A 1 175 ? 12.302 7.253 -11.992 1.00 81.75 175 ARG A C 1
ATOM 1464 O O . ARG A 1 175 ? 11.349 8.019 -11.875 1.00 81.75 175 ARG A O 1
ATOM 1471 N N . HIS A 1 176 ? 12.475 6.497 -13.077 1.00 83.88 176 HIS A N 1
ATOM 1472 C CA . HIS A 1 176 ? 11.573 6.564 -14.233 1.00 83.88 176 HIS A CA 1
ATOM 1473 C C . HIS A 1 176 ? 10.164 6.045 -13.916 1.00 83.88 176 HIS A C 1
ATOM 1475 O O . HIS A 1 176 ? 9.183 6.538 -14.471 1.00 83.88 176 HIS A O 1
ATOM 1481 N N . SER A 1 177 ? 10.047 5.055 -13.029 1.00 84.31 177 SER A N 1
ATOM 1482 C CA . SER A 1 177 ? 8.757 4.467 -12.655 1.00 84.31 177 SER A CA 1
ATOM 1483 C C . SER A 1 177 ? 7.966 5.310 -11.650 1.00 84.31 177 SER A C 1
ATOM 1485 O O . SER A 1 177 ? 6.738 5.222 -11.611 1.00 84.31 177 SER A O 1
ATOM 1487 N N . LEU A 1 178 ? 8.646 6.144 -10.858 1.00 85.56 178 LEU A N 1
ATOM 1488 C CA . LEU A 1 178 ? 8.059 6.834 -9.711 1.00 85.56 178 LEU A CA 1
ATOM 1489 C C . LEU A 1 178 ? 6.849 7.723 -10.054 1.00 85.56 178 LEU A C 1
ATOM 1491 O O . LEU A 1 178 ? 5.838 7.613 -9.354 1.00 85.56 178 LEU A O 1
ATOM 1495 N N . PRO A 1 179 ? 6.866 8.560 -11.117 1.00 88.19 179 PRO A N 1
ATOM 1496 C CA . PRO A 1 179 ? 5.697 9.368 -11.476 1.00 88.19 179 PRO A CA 1
ATOM 1497 C C . PRO A 1 179 ? 4.469 8.504 -11.782 1.00 88.19 179 PRO A C 1
ATOM 1499 O O . PRO A 1 179 ? 3.351 8.799 -11.354 1.00 88.19 179 PRO A O 1
ATOM 1502 N N . ASP A 1 180 ? 4.698 7.397 -12.484 1.00 88.62 180 ASP A N 1
ATOM 1503 C CA . ASP A 1 180 ? 3.678 6.438 -12.889 1.00 88.62 180 ASP A CA 1
ATOM 1504 C C . ASP A 1 180 ? 3.089 5.704 -11.679 1.00 88.62 180 ASP A C 1
ATOM 1506 O O . ASP A 1 180 ? 1.870 5.548 -11.558 1.00 88.62 180 ASP A O 1
ATOM 1510 N N . VAL A 1 181 ? 3.951 5.290 -10.749 1.00 89.00 181 VAL A N 1
ATOM 1511 C CA . VAL A 1 181 ? 3.568 4.626 -9.499 1.00 89.00 181 VAL A CA 1
ATOM 1512 C C . VAL A 1 181 ? 2.771 5.571 -8.613 1.00 89.00 181 VAL A C 1
ATOM 1514 O O . VAL A 1 181 ? 1.699 5.190 -8.146 1.00 89.00 181 VAL A O 1
ATOM 1517 N N . ARG A 1 182 ? 3.218 6.821 -8.452 1.00 90.12 182 ARG A N 1
ATOM 1518 C CA . ARG A 1 182 ? 2.493 7.844 -7.690 1.00 90.12 182 ARG A CA 1
ATOM 1519 C C . ARG A 1 182 ? 1.118 8.112 -8.290 1.00 90.12 182 ARG A C 1
ATOM 1521 O O . ARG A 1 182 ? 0.128 8.125 -7.565 1.00 90.12 182 ARG A O 1
ATOM 1528 N N . LYS A 1 183 ? 1.021 8.261 -9.614 1.00 91.06 183 LYS A N 1
ATOM 1529 C CA . LYS A 1 183 ? -0.268 8.440 -10.296 1.00 91.06 183 LYS A CA 1
ATOM 1530 C C . LYS A 1 183 ? -1.211 7.263 -10.033 1.00 91.06 183 LYS A C 1
ATOM 1532 O O . LYS A 1 183 ? -2.379 7.476 -9.706 1.00 91.06 183 LYS A O 1
ATOM 1537 N N . ARG A 1 184 ? -0.719 6.024 -10.149 1.00 90.38 184 ARG A N 1
ATOM 1538 C CA . ARG A 1 184 ? -1.514 4.816 -9.861 1.00 90.38 184 ARG A CA 1
ATOM 1539 C C . ARG A 1 184 ? -1.938 4.758 -8.399 1.00 90.38 184 ARG A C 1
ATOM 1541 O O . ARG A 1 184 ? -3.100 4.474 -8.137 1.00 90.38 184 ARG A O 1
ATOM 1548 N N . PHE A 1 185 ? -1.032 5.067 -7.475 1.00 92.81 185 PHE A N 1
ATOM 1549 C CA . PHE A 1 185 ? -1.321 5.141 -6.047 1.00 92.81 185 PHE A CA 1
ATOM 1550 C C . PHE A 1 185 ? -2.448 6.140 -5.766 1.00 92.81 185 PHE A C 1
ATOM 1552 O O . PHE A 1 185 ? -3.469 5.752 -5.213 1.00 92.81 185 PHE A O 1
ATOM 1559 N N . LEU A 1 186 ? -2.334 7.385 -6.240 1.00 92.88 186 LEU A N 1
ATOM 1560 C CA . LEU A 1 186 ? -3.374 8.406 -6.061 1.00 92.88 186 LEU A CA 1
ATOM 1561 C C . LEU A 1 186 ? -4.718 7.977 -6.661 1.00 92.88 186 LEU A C 1
ATOM 1563 O O . LEU A 1 186 ? -5.766 8.211 -6.069 1.00 92.88 186 LEU A O 1
ATOM 1567 N N . THR A 1 187 ? -4.689 7.301 -7.811 1.00 92.25 187 THR A N 1
ATOM 1568 C CA . THR A 1 187 ? -5.908 6.772 -8.438 1.00 92.25 187 THR A CA 1
ATOM 1569 C C . THR A 1 187 ? -6.538 5.667 -7.585 1.00 92.25 187 THR A C 1
ATOM 1571 O O . THR A 1 187 ? -7.751 5.647 -7.413 1.00 92.25 187 THR A O 1
ATOM 1574 N N . VAL A 1 188 ? -5.734 4.770 -7.004 1.00 92.00 188 VAL A N 1
ATOM 1575 C CA . VAL A 1 188 ? -6.211 3.756 -6.049 1.00 92.00 188 VAL A CA 1
ATOM 1576 C C . VAL A 1 188 ? -6.818 4.406 -4.807 1.00 92.00 188 VAL A C 1
ATOM 1578 O O . VAL A 1 188 ? -7.888 3.990 -4.372 1.00 92.00 188 VAL A O 1
ATOM 1581 N N . MET A 1 189 ? -6.177 5.437 -4.257 1.00 93.62 189 MET A N 1
ATOM 1582 C CA . MET A 1 189 ? -6.705 6.159 -3.097 1.00 93.62 189 MET A CA 1
ATOM 1583 C C . MET A 1 189 ? -8.052 6.815 -3.419 1.00 93.62 189 MET A C 1
ATOM 1585 O O . MET A 1 189 ? -9.002 6.648 -2.659 1.00 93.62 189 MET A O 1
ATOM 1589 N N . ALA A 1 190 ? -8.175 7.443 -4.591 1.00 91.94 190 ALA A N 1
ATOM 1590 C CA . ALA A 1 190 ? -9.440 7.998 -5.065 1.00 91.94 190 ALA A CA 1
ATOM 1591 C C . ALA A 1 190 ? -10.533 6.924 -5.239 1.00 91.94 190 ALA A C 1
ATOM 1593 O O . ALA A 1 190 ? -11.681 7.166 -4.876 1.00 91.94 190 ALA A O 1
ATOM 1594 N N . LEU A 1 191 ? -10.188 5.726 -5.733 1.00 89.12 191 LEU A N 1
ATOM 1595 C CA . LEU A 1 191 ? -11.130 4.598 -5.821 1.00 89.12 191 LEU A CA 1
ATOM 1596 C C . LEU A 1 191 ? -11.606 4.109 -4.446 1.00 89.12 191 LEU A C 1
ATOM 1598 O O . LEU A 1 191 ? -12.755 3.701 -4.302 1.00 89.12 191 LEU A O 1
ATOM 1602 N N . LEU A 1 192 ? -10.738 4.134 -3.433 1.00 88.56 192 LEU A N 1
ATOM 1603 C CA . LEU A 1 192 ? -11.113 3.784 -2.058 1.00 88.56 192 LEU A CA 1
ATOM 1604 C C . LEU A 1 192 ? -12.029 4.840 -1.418 1.00 88.56 192 LEU A C 1
ATOM 1606 O O . LEU A 1 192 ? -12.790 4.509 -0.505 1.00 88.56 192 LEU A O 1
ATOM 1610 N N . ASP A 1 193 ? -11.957 6.093 -1.876 1.00 87.75 193 ASP A N 1
ATOM 1611 C CA . ASP A 1 193 ? -12.791 7.200 -1.400 1.00 87.75 193 ASP A CA 1
ATOM 1612 C C . ASP A 1 193 ? -14.132 7.319 -2.136 1.00 87.75 193 ASP A C 1
ATOM 1614 O O . ASP A 1 193 ? -15.107 7.754 -1.534 1.00 87.75 193 ASP A O 1
ATOM 1618 N N . SER A 1 194 ? -14.233 6.894 -3.401 1.00 79.62 194 SER A N 1
ATOM 1619 C CA . SER A 1 194 ? -15.442 7.061 -4.229 1.00 79.62 194 SER A CA 1
ATOM 1620 C C . SER A 1 194 ? -16.653 6.216 -3.810 1.00 79.62 194 SER A C 1
ATOM 1622 O O . SER A 1 194 ? -17.683 6.236 -4.484 1.00 79.62 194 SER A O 1
ATOM 1624 N N . HIS A 1 195 ? -16.528 5.441 -2.735 1.00 64.50 195 HIS A N 1
ATOM 1625 C CA . HIS A 1 195 ? -17.539 4.496 -2.262 1.00 64.50 195 HIS A CA 1
ATOM 1626 C C . HIS A 1 195 ? -17.734 4.529 -0.735 1.00 64.50 195 HIS A C 1
ATOM 1628 O O . HIS A 1 195 ? -18.223 3.559 -0.151 1.00 64.50 195 HIS A O 1
ATOM 1634 N N . LEU A 1 196 ? -17.329 5.637 -0.106 1.00 52.34 196 LEU A N 1
ATOM 1635 C CA . LEU A 1 196 ? -17.761 6.060 1.229 1.00 52.34 196 LEU A CA 1
ATOM 1636 C C . LEU A 1 196 ? -18.915 7.060 1.090 1.00 52.34 196 LEU A C 1
ATOM 1638 O O . LEU A 1 196 ? -19.811 7.019 1.959 1.00 52.34 196 LEU A O 1
#

Foldseek 3Di:
DQPCVLPVVQQVLPLVCQQVVVLVVDDPVVNVVSVVVLVVCLVVDDPVSLLVLCPRDPRSVLSSLLSCLLVLPLVCQVVLLVSLLVLQQRNLSSLSSLLSVADPSSLVSLVVSLVVVLVDQPVCCVVSVRPNLSSLLSNCSRCVVCNVVSVVVLQVSLVVNCVVPVPVSSSVVSVVCNVVSSVSSVVVVVSSVVPD

Solvent-accessible surface area (backbone atoms only — not comparable to full-atom values): 10787 Å² total; per-residue (Å²): 127,85,81,57,79,75,57,42,89,72,31,67,82,40,34,69,40,60,42,95,52,44,44,76,77,46,54,76,67,54,40,51,53,51,50,51,52,51,59,70,47,48,83,77,63,47,72,71,55,39,57,50,26,56,73,68,42,72,54,39,21,37,41,30,28,49,52,37,30,67,68,46,50,60,94,44,49,71,58,46,46,54,48,50,73,64,67,46,57,62,39,56,39,47,34,54,22,37,54,51,52,43,64,68,69,39,48,54,45,43,49,55,42,47,54,53,56,71,74,44,58,74,70,51,41,67,74,43,43,59,46,63,58,48,40,48,43,31,41,38,68,78,41,56,91,48,36,65,64,54,48,55,53,51,50,55,48,23,53,51,46,26,71,78,39,63,93,67,38,56,23,58,51,50,63,71,43,34,66,60,48,34,52,51,49,53,50,51,54,49,61,61,56,77,79,113

Organism: NCBI:txid82981

Secondary structure (DSSP, 8-state):
-----SSHHHHHHHHHHHGGGGGGGS-HHHHHHHHHHHHHHGGG--HHHHHHHHHH-HHHHHHHHHHHHHHT-GGGHHHHHHHHHTT-SSTHHHHHHHHHH-SHHHHHHHHHHHHHHHHS-HHHHHHTT--HHHHHHHHHHH-GGGHHHHHHHHHHHHHHHHHH-TTT-HHHHHHHHHHHHHHHHHHHHHHHHTT-

pLDDT: mean 87.6, std 10.83, range [34.38, 98.38]